Protein AF-A0AAD7SYL3-F1 (afdb_monomer)

Mean predicted aligned error: 19.29 Å

Secondary structure (DSSP, 8-state):
---TT-PPP--EE-S-EE--TT----EE---EE--S-----GGGS--HHHHHTSTTTGGGTTTSPPPPSS-------TT-HHHH--SEEE--STTS-EEEEETTEEEEES-S-TT-----SS-----------PPPPP----------------------HHHHHHHHHHTTS----S-----HHHHHHHHHHHHH-EE-TTSPEE-----BTBS------HHHHHHHHHHHHHHHHH-HHHHHHHHHHHHT--

Organism: NCBI:txid143900

Solvent-accessible surface area (backbone atoms only — not comparable to full-atom values): 16929 Å² total; per-residue (Å²): 139,83,65,100,78,73,83,74,88,59,53,83,44,74,82,50,68,48,58,12,91,95,37,88,55,74,44,80,46,59,81,41,72,50,67,98,72,66,96,73,69,72,89,74,56,66,32,32,66,61,26,55,73,33,85,86,36,36,89,45,21,87,63,30,59,72,84,68,98,68,78,79,86,78,85,87,56,82,86,41,52,76,60,65,43,75,76,46,73,49,75,50,63,93,96,48,46,30,38,39,27,30,63,49,43,55,45,69,51,67,81,78,62,100,83,61,88,67,78,48,95,84,48,88,70,85,68,80,81,80,77,84,81,75,77,89,75,80,92,81,81,82,87,73,93,73,83,84,84,83,81,84,87,73,87,78,89,72,89,45,72,69,56,53,47,52,54,61,47,54,78,69,53,82,66,80,71,83,71,82,76,72,49,74,67,50,53,53,45,51,56,49,43,72,75,39,56,40,76,42,98,87,75,47,78,44,66,62,83,85,54,92,89,52,87,74,92,73,78,88,54,62,68,61,52,52,51,51,49,55,52,49,52,52,50,35,73,73,32,65,65,62,35,52,54,53,49,52,59,64,69,70,59,131

Nearest PDB structures (foldseek):
  8yt8-assembly1_B  TM=9.498E-02  e=7.864E+00  Mus musculus

Radius of gyration: 26.32 Å; Cα contacts (8 Å, |Δi|>4): 197; chains: 1; bounding box: 61×58×63 Å

Foldseek 3Di:
DDDPDDDADKDWDAFDWDAAPPAPDIAGAHTDIFDPDDDDDLVQFDALVLQCVDPQRNVCSVQRDHRDPDDDGDDDDPSRVQQVDFPDKRDDPPQDWIWTQHRRTIDIDHDGDPPDPPQPPVGPDPDPPDDDDDDDDDDDDDDDPDDDDDDPPDDDPPPDVVVVVVVVVVVVPPPPDPDPDQDPLRVLQVVQFVVAFDQDPVRDTDGDDSDDPDDDDDDDCPVVVVVVVVVVVVVCVVDVVVVVVVVVVVVPDD

Structure (mmCIF, N/CA/C/O backbone):
data_AF-A0AAD7SYL3-F1
#
_entry.id   AF-A0AAD7SYL3-F1
#
loop_
_atom_site.group_PDB
_atom_site.id
_atom_site.type_symbol
_atom_site.label_atom_id
_atom_site.label_alt_id
_atom_site.label_comp_id
_atom_site.label_asym_id
_atom_site.label_entity_id
_atom_site.label_seq_id
_atom_site.pdbx_PDB_ins_code
_atom_site.Cartn_x
_atom_site.Cartn_y
_atom_site.Cartn_z
_atom_site.occupancy
_atom_site.B_iso_or_equiv
_atom_site.auth_seq_id
_atom_site.auth_comp_id
_atom_site.auth_asym_id
_atom_site.auth_atom_id
_atom_site.pdbx_PDB_model_num
ATOM 1 N N . MET A 1 1 ? 7.862 -10.663 -11.743 1.00 37.34 1 MET A N 1
ATOM 2 C CA . MET A 1 1 ? 8.132 -10.312 -13.154 1.00 37.34 1 MET A CA 1
ATOM 3 C C . MET A 1 1 ? 7.242 -11.179 -14.030 1.00 37.34 1 MET A C 1
ATOM 5 O O . MET A 1 1 ? 7.410 -12.387 -14.001 1.00 37.34 1 MET A O 1
ATOM 9 N N . ALA A 1 2 ? 6.257 -10.611 -14.727 1.00 37.41 2 ALA A N 1
ATOM 10 C CA . ALA A 1 2 ? 5.438 -11.365 -15.677 1.00 37.41 2 ALA A CA 1
ATOM 11 C C . ALA A 1 2 ? 5.910 -11.038 -17.100 1.00 37.41 2 ALA A C 1
ATOM 13 O O . ALA A 1 2 ? 5.968 -9.871 -17.487 1.00 37.41 2 ALA A O 1
ATOM 14 N N . SER A 1 3 ? 6.313 -12.075 -17.835 1.00 43.22 3 SER A N 1
ATOM 15 C CA . SER A 1 3 ? 6.679 -12.016 -19.251 1.00 43.22 3 SER A CA 1
ATOM 16 C C . SER A 1 3 ? 5.460 -11.662 -20.117 1.00 43.22 3 SER A C 1
ATOM 18 O O . SER A 1 3 ? 4.319 -11.914 -19.733 1.00 43.22 3 SER A O 1
ATOM 20 N N . ARG A 1 4 ? 5.724 -11.090 -21.296 1.00 48.22 4 ARG A N 1
ATOM 21 C CA . ARG A 1 4 ? 4.802 -10.410 -22.228 1.00 48.22 4 ARG A CA 1
ATOM 22 C C . ARG A 1 4 ? 3.574 -11.232 -22.681 1.00 48.22 4 ARG A C 1
ATOM 24 O O . ARG A 1 4 ? 2.670 -10.629 -23.235 1.00 48.22 4 ARG A O 1
ATOM 31 N N . ASN A 1 5 ? 3.523 -12.546 -22.423 1.00 53.53 5 ASN A N 1
ATOM 32 C CA . ASN A 1 5 ? 2.507 -13.477 -22.947 1.00 53.53 5 ASN A CA 1
ATOM 33 C C . ASN A 1 5 ? 1.900 -14.442 -21.903 1.00 53.53 5 ASN A C 1
ATOM 35 O O . ASN A 1 5 ? 1.335 -15.469 -22.277 1.00 53.53 5 ASN A O 1
ATOM 39 N N . ILE A 1 6 ? 2.019 -14.177 -20.597 1.00 63.50 6 ILE A N 1
ATOM 40 C CA . ILE A 1 6 ? 1.418 -15.078 -19.596 1.00 63.50 6 ILE A CA 1
ATOM 41 C C . ILE A 1 6 ? -0.078 -14.767 -19.480 1.00 63.50 6 ILE A C 1
ATOM 43 O O . ILE A 1 6 ? -0.474 -13.820 -18.799 1.00 63.50 6 ILE A O 1
ATOM 47 N N . VAL A 1 7 ? -0.907 -15.579 -20.138 1.00 70.69 7 VAL A N 1
ATOM 48 C CA . VAL A 1 7 ? -2.353 -15.607 -19.895 1.00 70.69 7 VAL A CA 1
ATOM 49 C C . VAL A 1 7 ? -2.570 -16.188 -18.506 1.00 70.69 7 VAL A C 1
ATOM 51 O O . VAL A 1 7 ? -2.218 -17.334 -18.234 1.00 70.69 7 VAL A O 1
ATOM 54 N N . VAL A 1 8 ? -3.128 -15.382 -17.610 1.00 70.44 8 VAL A N 1
ATOM 55 C CA . VAL A 1 8 ? -3.449 -15.825 -16.256 1.00 70.44 8 VAL A CA 1
ATOM 56 C C . VAL A 1 8 ? -4.924 -16.166 -16.221 1.00 70.44 8 VAL A C 1
ATOM 58 O O . VAL A 1 8 ? -5.770 -15.308 -16.464 1.00 70.44 8 VAL A O 1
ATOM 61 N N . SER A 1 9 ? -5.220 -17.426 -15.915 1.00 78.69 9 SER A N 1
ATOM 62 C CA . SER A 1 9 ? -6.583 -17.864 -15.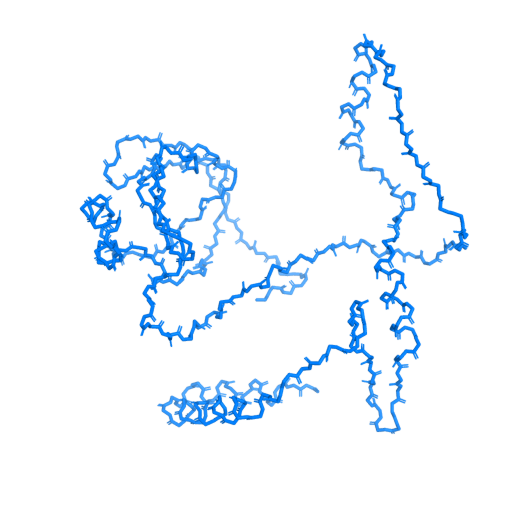643 1.00 78.69 9 SER A CA 1
ATOM 63 C C . SER A 1 9 ? -7.100 -17.145 -14.395 1.00 78.69 9 SER A C 1
ATOM 65 O O . SER A 1 9 ? -6.556 -17.306 -13.302 1.00 78.69 9 SER A O 1
ATOM 67 N N . CYS A 1 10 ? -8.136 -16.327 -14.567 1.00 82.75 10 CYS A N 1
ATOM 68 C CA . CYS A 1 10 ? -8.780 -15.577 -13.495 1.00 82.75 10 CYS A CA 1
ATOM 69 C C . CYS A 1 10 ? -10.276 -15.895 -13.498 1.00 82.75 10 CYS A C 1
ATOM 71 O O . CYS A 1 10 ? -10.904 -15.970 -14.556 1.00 82.75 10 CYS A O 1
ATOM 73 N N . ARG A 1 11 ? -10.877 -16.029 -12.316 1.00 87.94 11 ARG A N 1
ATOM 74 C CA . ARG A 1 11 ? -12.332 -16.112 -12.169 1.00 87.94 11 ARG A CA 1
ATOM 75 C C . ARG A 1 11 ? -12.883 -14.715 -11.940 1.00 87.94 11 ARG A C 1
ATOM 77 O O . ARG A 1 11 ? -12.347 -13.960 -11.129 1.00 87.94 11 ARG A O 1
ATOM 84 N N . LYS A 1 12 ? -13.960 -14.390 -12.649 1.00 91.25 12 LYS A N 1
ATOM 85 C CA . LYS A 1 12 ? -14.749 -13.181 -12.421 1.00 91.25 12 LYS A CA 1
ATOM 86 C C . LYS A 1 12 ? -15.727 -13.450 -11.279 1.00 91.25 12 LYS A C 1
ATOM 88 O O . LYS A 1 12 ? -16.503 -14.399 -11.352 1.00 91.25 12 LYS A O 1
ATOM 93 N N . LEU A 1 13 ? -15.688 -12.617 -10.249 1.00 90.69 13 LEU A N 1
ATOM 94 C CA . LEU A 1 13 ? -16.558 -12.694 -9.082 1.00 90.69 13 LEU A CA 1
ATOM 95 C C . LEU A 1 13 ? -17.424 -11.432 -9.005 1.00 90.69 13 LEU A C 1
ATOM 97 O O . LEU A 1 13 ? -16.973 -10.320 -9.297 1.00 90.69 13 LEU A O 1
ATOM 101 N N . THR A 1 14 ? -18.684 -11.609 -8.619 1.00 93.38 14 THR A N 1
ATOM 102 C CA . THR A 1 14 ? -19.690 -10.543 -8.517 1.00 93.38 14 THR A CA 1
ATOM 103 C C . THR A 1 14 ? -20.436 -10.646 -7.197 1.00 93.38 14 THR A C 1
ATOM 105 O O . THR A 1 14 ? -20.612 -11.746 -6.682 1.00 93.38 14 THR A O 1
ATOM 108 N N . GLY A 1 15 ? -20.906 -9.513 -6.671 1.00 93.06 15 GLY A N 1
ATOM 109 C CA . GLY A 1 15 ? -21.711 -9.482 -5.445 1.00 93.06 15 GLY A CA 1
ATOM 110 C C . GLY A 1 15 ? -20.906 -9.617 -4.152 1.00 93.06 15 GLY A C 1
ATOM 111 O O . GLY A 1 15 ? -21.492 -9.853 -3.102 1.00 93.06 15 GLY A O 1
ATOM 112 N N . LEU A 1 16 ? -19.577 -9.464 -4.207 1.00 95.12 16 LEU A N 1
ATOM 113 C CA . LEU A 1 16 ? -18.770 -9.391 -2.992 1.00 95.12 16 LEU A CA 1
ATOM 114 C C . LEU A 1 16 ? -19.081 -8.112 -2.215 1.00 95.12 16 LEU A C 1
ATOM 116 O O . LEU A 1 16 ? -19.349 -7.053 -2.784 1.00 95.12 16 LEU A O 1
ATOM 120 N N . GLN A 1 17 ? -18.997 -8.224 -0.898 1.00 96.25 17 GLN A N 1
ATOM 121 C CA . GLN A 1 17 ? -19.204 -7.134 0.038 1.00 96.25 17 GLN A CA 1
ATOM 122 C C . GLN A 1 17 ? -18.126 -7.198 1.116 1.00 96.25 17 GLN A C 1
ATOM 124 O O . GLN A 1 17 ? -17.671 -8.282 1.483 1.00 96.25 17 GLN A O 1
ATOM 129 N N . VAL A 1 18 ? -17.714 -6.037 1.616 1.00 96.38 18 VAL A N 1
ATOM 130 C CA . VAL A 1 18 ? -16.704 -5.916 2.674 1.00 96.38 18 VAL A CA 1
ATOM 131 C C . VAL A 1 18 ? -17.179 -4.969 3.761 1.00 96.38 18 VAL A C 1
ATOM 133 O O . VAL A 1 18 ? -17.998 -4.086 3.516 1.00 96.38 18 VAL A O 1
ATOM 136 N N . ARG A 1 19 ? -16.645 -5.139 4.966 1.00 96.44 19 ARG A N 1
ATOM 137 C CA . ARG A 1 19 ? -16.848 -4.229 6.095 1.00 96.44 19 ARG A CA 1
ATOM 138 C C . ARG A 1 19 ? -15.567 -4.131 6.910 1.00 96.44 19 ARG A C 1
ATOM 140 O O . ARG A 1 19 ? -14.734 -5.037 6.861 1.00 96.44 19 ARG A O 1
ATOM 147 N N . GLY A 1 20 ? -15.421 -3.039 7.653 1.00 94.38 20 GLY A N 1
ATOM 148 C CA . GLY A 1 20 ? -14.331 -2.901 8.614 1.00 94.38 20 GLY A CA 1
ATOM 149 C C . GLY A 1 20 ? -14.469 -3.881 9.777 1.00 94.38 20 GLY A C 1
ATOM 150 O O . GLY A 1 20 ? -15.569 -4.336 10.087 1.00 94.38 20 GLY A O 1
ATOM 151 N N . PHE A 1 21 ? -13.358 -4.185 10.448 1.00 92.94 21 PHE A N 1
ATOM 152 C CA . PHE A 1 21 ? -13.336 -5.149 11.555 1.00 92.94 21 PHE A CA 1
ATOM 153 C C . PHE A 1 21 ? -14.304 -4.749 12.687 1.00 92.94 21 PHE A C 1
ATOM 155 O O . PHE A 1 21 ? -15.136 -5.555 13.101 1.00 92.94 21 PHE A O 1
ATOM 162 N N . TYR A 1 22 ? -14.266 -3.472 13.084 1.00 94.00 22 TYR A N 1
ATOM 163 C CA . TYR A 1 22 ? -15.142 -2.859 14.095 1.00 94.00 22 TYR A CA 1
ATOM 164 C C . TYR A 1 22 ? -16.345 -2.101 13.503 1.00 94.00 22 TYR A C 1
ATOM 166 O O . TYR A 1 22 ? -16.973 -1.304 14.191 1.00 94.00 22 TYR A O 1
ATOM 174 N N . SER A 1 23 ? -16.635 -2.279 12.211 1.00 93.44 23 SER A N 1
ATOM 175 C CA . SER A 1 23 ? -17.667 -1.519 11.500 1.00 93.44 23 SER A CA 1
ATOM 176 C C . SER A 1 23 ? -18.768 -2.443 10.994 1.00 93.44 23 SER A C 1
ATOM 178 O O . SER A 1 23 ? -18.491 -3.485 10.392 1.00 93.44 23 SER A O 1
ATOM 180 N N . ASP A 1 24 ? -20.015 -2.014 11.174 1.00 94.88 24 ASP A N 1
ATOM 181 C CA . ASP A 1 24 ? -21.202 -2.667 10.607 1.00 94.88 24 ASP A CA 1
ATOM 182 C C . ASP A 1 24 ? -21.528 -2.158 9.198 1.00 94.88 24 ASP A C 1
ATOM 184 O O . ASP A 1 24 ? -22.418 -2.673 8.519 1.00 94.88 24 ASP A O 1
ATOM 188 N N . LYS A 1 25 ? -20.807 -1.135 8.725 1.00 95.50 25 LYS A N 1
ATOM 189 C CA . LYS A 1 25 ? -21.036 -0.559 7.404 1.00 95.50 25 LYS A CA 1
ATOM 190 C C . LYS A 1 25 ? -20.551 -1.519 6.322 1.00 95.50 25 LYS A C 1
ATOM 192 O O . LYS A 1 25 ? -19.352 -1.745 6.165 1.00 95.50 25 LYS A O 1
ATOM 197 N N . ILE A 1 26 ? -21.499 -2.028 5.542 1.00 97.50 26 ILE A N 1
ATOM 198 C CA . ILE A 1 26 ? -21.234 -2.905 4.403 1.00 97.50 26 ILE A CA 1
ATOM 199 C C . ILE A 1 26 ? -20.995 -2.060 3.150 1.00 97.50 26 ILE A C 1
ATOM 201 O O . ILE A 1 26 ? -21.794 -1.189 2.799 1.00 97.50 26 ILE A O 1
ATOM 205 N N . ILE A 1 27 ? -19.891 -2.334 2.462 1.00 97.44 27 ILE A N 1
ATOM 206 C CA . ILE A 1 27 ? -19.505 -1.705 1.203 1.00 97.44 27 ILE A CA 1
ATOM 207 C C . ILE A 1 27 ? -19.583 -2.767 0.101 1.00 97.44 27 ILE A C 1
ATOM 209 O O . ILE A 1 27 ? -18.852 -3.762 0.167 1.00 97.44 27 ILE A O 1
ATOM 213 N N . PRO A 1 28 ? -20.453 -2.595 -0.909 1.00 96.19 28 PRO A N 1
ATOM 214 C CA . PRO A 1 28 ? -20.469 -3.477 -2.063 1.00 96.19 28 PRO A CA 1
ATOM 215 C C . PRO A 1 28 ? -19.220 -3.248 -2.910 1.00 96.19 28 PRO A C 1
ATOM 217 O O . PRO A 1 28 ? -18.820 -2.110 -3.160 1.00 96.19 28 PRO A O 1
ATOM 220 N N . LEU A 1 29 ? -18.612 -4.336 -3.369 1.00 94.69 29 LEU A N 1
ATOM 221 C CA . LEU A 1 29 ? -17.473 -4.273 -4.269 1.00 94.69 29 LEU A CA 1
ATOM 222 C C . LEU A 1 29 ? -17.930 -4.363 -5.729 1.00 94.69 29 LEU A C 1
ATOM 224 O O . LEU A 1 29 ? -18.879 -5.092 -6.039 1.00 94.69 29 LEU A O 1
ATOM 228 N N . PRO A 1 30 ? -17.234 -3.672 -6.650 1.00 92.25 30 PRO A N 1
ATOM 229 C CA . PRO A 1 30 ? -17.404 -3.902 -8.079 1.00 92.25 30 PRO A CA 1
ATOM 230 C C . PRO A 1 30 ? -16.983 -5.333 -8.452 1.00 92.25 30 PRO A C 1
ATOM 232 O O . PRO A 1 30 ? -16.541 -6.122 -7.616 1.00 92.25 30 PRO A O 1
ATOM 235 N N . VAL A 1 31 ? -17.084 -5.673 -9.738 1.00 91.62 31 VAL A N 1
ATOM 236 C CA . VAL A 1 31 ? -16.543 -6.932 -10.269 1.00 91.62 31 VAL A CA 1
ATOM 237 C C . VAL A 1 31 ? -15.094 -7.118 -9.806 1.00 91.62 31 VAL A C 1
ATOM 239 O O . VAL A 1 31 ? -14.247 -6.250 -10.025 1.00 91.62 31 VAL A O 1
ATOM 242 N N . THR A 1 32 ? -14.815 -8.267 -9.197 1.00 90.62 32 THR A N 1
ATOM 243 C CA . THR A 1 32 ? -13.481 -8.643 -8.716 1.00 90.62 32 THR A CA 1
ATOM 244 C C . THR A 1 32 ? -12.942 -9.820 -9.519 1.00 90.62 32 THR A C 1
ATOM 246 O O . THR A 1 32 ? -13.698 -10.602 -10.100 1.00 90.62 32 THR A O 1
ATOM 249 N N . TYR A 1 33 ? -11.618 -9.937 -9.576 1.00 88.88 33 TYR A N 1
ATOM 250 C CA . TYR A 1 33 ? -10.932 -10.992 -10.314 1.00 88.88 33 TYR A CA 1
ATOM 251 C C . TYR A 1 33 ? -10.030 -11.777 -9.369 1.00 88.88 33 TYR A C 1
ATOM 253 O O . TYR A 1 33 ? -9.290 -11.186 -8.584 1.00 88.88 33 TYR A O 1
ATOM 261 N N . SER A 1 34 ? -10.091 -13.105 -9.445 1.00 87.19 34 SER A N 1
ATOM 262 C CA . SER A 1 34 ? -9.278 -13.973 -8.594 1.00 87.19 34 SER A CA 1
ATOM 263 C C . SER A 1 34 ? -7.846 -14.114 -9.111 1.00 87.19 34 SER A C 1
ATOM 265 O O . SER A 1 34 ? -7.609 -14.181 -10.317 1.00 87.19 34 SER A O 1
ATOM 267 N N . ARG A 1 35 ? -6.907 -14.285 -8.183 1.00 84.06 35 ARG A N 1
ATOM 268 C CA . ARG A 1 35 ? -5.521 -14.711 -8.413 1.00 84.06 35 ARG A CA 1
ATOM 269 C C . ARG A 1 35 ? -5.202 -15.831 -7.427 1.00 84.06 35 ARG A C 1
ATOM 271 O O . ARG A 1 35 ? -5.715 -15.809 -6.316 1.00 84.06 35 ARG A O 1
ATOM 278 N N . GLU A 1 36 ? -4.348 -16.775 -7.816 1.00 81.75 36 GLU A N 1
ATOM 279 C CA . GLU A 1 36 ? -3.893 -17.843 -6.906 1.00 81.75 36 GLU A CA 1
ATOM 280 C C . GLU A 1 36 ? -3.032 -17.307 -5.758 1.00 81.75 36 GLU A C 1
ATOM 282 O O . GLU A 1 36 ? -3.007 -17.882 -4.678 1.00 81.75 36 GLU A O 1
ATOM 287 N N . PHE A 1 37 ? -2.334 -16.194 -5.991 1.00 81.06 37 PHE A N 1
ATOM 288 C CA . PHE A 1 37 ? -1.420 -15.604 -5.029 1.00 81.06 37 PHE A CA 1
ATOM 289 C C . PHE A 1 37 ? -1.464 -14.077 -5.087 1.00 81.06 37 PHE A C 1
ATOM 291 O O . PHE A 1 37 ? -1.445 -13.484 -6.172 1.00 81.06 37 PHE A O 1
ATOM 298 N N . ILE A 1 38 ? -1.477 -13.455 -3.907 1.00 83.50 38 ILE A N 1
ATOM 299 C CA . ILE A 1 38 ? -1.363 -12.011 -3.718 1.00 83.50 38 ILE A CA 1
ATOM 300 C C . ILE A 1 38 ? -0.062 -11.751 -2.946 1.00 83.50 38 ILE A C 1
ATOM 302 O O . ILE A 1 38 ? 0.043 -12.162 -1.790 1.00 83.50 38 ILE A O 1
ATOM 306 N N . PRO A 1 39 ? 0.939 -11.085 -3.552 1.00 78.38 39 PRO A N 1
ATOM 307 C CA . PRO A 1 39 ? 2.160 -10.733 -2.842 1.00 78.38 39 PRO A CA 1
ATOM 308 C C . PRO A 1 39 ? 1.851 -9.654 -1.802 1.00 78.38 39 PRO A C 1
ATOM 310 O O . PRO A 1 39 ? 1.568 -8.511 -2.155 1.00 78.38 39 PRO A O 1
ATOM 313 N N . ALA A 1 40 ? 1.922 -10.014 -0.525 1.00 79.12 40 ALA A N 1
ATOM 314 C CA . ALA A 1 40 ? 1.791 -9.082 0.585 1.00 79.12 40 ALA A CA 1
ATOM 315 C C . ALA A 1 40 ? 2.791 -9.445 1.686 1.00 79.12 40 ALA A C 1
ATOM 317 O O . ALA A 1 40 ? 2.883 -10.606 2.087 1.00 79.12 40 ALA A O 1
ATOM 318 N N . ASN A 1 41 ? 3.539 -8.454 2.173 1.00 80.44 41 ASN A N 1
ATOM 319 C CA . ASN A 1 41 ? 4.363 -8.623 3.362 1.00 80.44 41 ASN A CA 1
ATOM 320 C C . ASN A 1 41 ? 3.502 -8.362 4.606 1.00 80.44 41 ASN A C 1
ATOM 322 O O . ASN A 1 41 ? 2.946 -7.275 4.758 1.00 80.44 41 ASN A O 1
ATOM 326 N N . ARG A 1 42 ? 3.392 -9.359 5.489 1.00 82.31 42 ARG A N 1
ATOM 327 C CA . ARG A 1 42 ? 2.602 -9.251 6.724 1.00 82.31 42 ARG A CA 1
ATOM 328 C C . ARG A 1 42 ? 3.229 -8.296 7.734 1.00 82.31 42 ARG A C 1
ATOM 330 O O . ARG A 1 42 ? 2.490 -7.692 8.500 1.00 82.31 42 ARG A O 1
ATOM 337 N N . ASP A 1 43 ? 4.543 -8.096 7.666 1.00 80.38 43 ASP A N 1
ATOM 338 C CA . ASP A 1 43 ? 5.269 -7.172 8.543 1.00 80.38 43 ASP A CA 1
ATOM 339 C C . ASP A 1 43 ? 4.908 -5.702 8.266 1.00 80.38 43 ASP A C 1
ATOM 341 O O . ASP A 1 43 ? 5.182 -4.828 9.080 1.00 80.38 43 ASP A O 1
ATOM 345 N N . HIS A 1 44 ? 4.279 -5.414 7.118 1.00 80.44 44 HIS A N 1
ATOM 346 C CA . HIS A 1 44 ? 3.822 -4.068 6.759 1.00 80.44 44 HIS A CA 1
ATOM 347 C C . HIS A 1 44 ? 2.381 -3.784 7.215 1.00 80.44 44 HIS A C 1
ATOM 349 O O . HIS A 1 44 ? 1.883 -2.683 6.987 1.00 80.44 44 HIS A O 1
ATOM 355 N N . ILE A 1 45 ? 1.684 -4.758 7.814 1.00 88.62 45 ILE A N 1
ATOM 356 C CA . ILE A 1 45 ? 0.315 -4.571 8.304 1.00 88.62 45 ILE A CA 1
ATOM 357 C C . ILE A 1 45 ? 0.386 -3.827 9.646 1.00 88.62 45 ILE A C 1
ATOM 359 O O . ILE A 1 45 ? 0.968 -4.362 10.590 1.00 88.62 45 ILE A O 1
ATOM 363 N N . PRO A 1 46 ? -0.207 -2.625 9.773 1.00 89.50 46 PRO A N 1
ATOM 364 C CA . PRO A 1 46 ? -0.195 -1.893 11.033 1.00 89.50 46 PRO A CA 1
ATOM 365 C C . PRO A 1 46 ? -0.881 -2.681 12.150 1.00 89.50 46 PRO A C 1
ATOM 367 O O . PRO A 1 46 ? -1.995 -3.176 11.977 1.00 89.50 46 PRO A O 1
ATOM 370 N N . THR A 1 47 ? -0.232 -2.746 13.309 1.00 91.38 47 THR A N 1
ATOM 371 C CA . THR A 1 47 ? -0.774 -3.357 14.532 1.00 91.38 47 THR A CA 1
ATOM 372 C C . THR A 1 47 ? -1.001 -2.305 15.627 1.00 91.38 47 THR A C 1
ATOM 374 O O . THR A 1 47 ? -0.475 -1.190 15.526 1.00 91.38 47 THR A O 1
ATOM 377 N N . PRO A 1 48 ? -1.730 -2.626 16.713 1.00 93.88 48 PRO A N 1
ATOM 378 C CA . PRO A 1 48 ? -1.805 -1.762 17.894 1.00 93.88 48 PRO A CA 1
ATOM 379 C C . PRO A 1 48 ? -0.433 -1.316 18.423 1.00 93.88 48 PRO A C 1
ATOM 381 O O . PRO A 1 48 ? -0.261 -0.165 18.821 1.00 93.88 48 PRO A O 1
ATOM 384 N N . GLU A 1 49 ? 0.572 -2.193 18.383 1.00 91.19 49 GLU A N 1
ATOM 385 C CA . GLU A 1 49 ? 1.954 -1.886 18.775 1.00 91.19 49 GLU A CA 1
ATOM 386 C C . GLU A 1 49 ? 2.599 -0.872 17.825 1.00 91.19 49 GLU A C 1
ATOM 388 O O . GLU A 1 49 ? 3.349 -0.004 18.270 1.00 91.19 49 GLU A O 1
ATOM 393 N N . THR A 1 50 ? 2.262 -0.937 16.532 1.00 89.56 50 THR A N 1
ATOM 394 C CA . THR A 1 50 ? 2.720 0.037 15.531 1.00 89.56 50 THR A CA 1
ATOM 395 C C . THR A 1 50 ? 2.219 1.440 15.870 1.00 89.56 50 THR A C 1
ATOM 397 O O . THR A 1 50 ? 2.987 2.390 15.771 1.00 89.56 50 THR A O 1
ATOM 400 N N . ALA A 1 51 ? 0.964 1.583 16.312 1.00 92.31 51 ALA A N 1
ATOM 401 C CA . ALA A 1 51 ? 0.434 2.871 16.768 1.00 92.31 51 ALA A CA 1
ATOM 402 C C . ALA A 1 51 ? 1.066 3.339 18.085 1.00 92.31 51 ALA A C 1
ATOM 404 O O . ALA A 1 51 ? 1.446 4.501 18.189 1.00 92.31 51 ALA A O 1
ATOM 405 N N . LYS A 1 52 ? 1.246 2.442 19.066 1.00 92.62 52 LYS A N 1
ATOM 406 C CA . LYS A 1 52 ? 1.893 2.772 20.354 1.00 92.62 52 LYS A CA 1
ATOM 407 C C . LYS A 1 52 ? 3.339 3.244 20.210 1.00 92.62 52 LYS A C 1
ATOM 409 O O . LYS A 1 52 ? 3.830 3.958 21.074 1.00 92.62 52 LYS A O 1
ATOM 414 N N . ALA A 1 53 ? 4.023 2.856 19.134 1.00 91.25 53 ALA A N 1
ATOM 415 C CA . ALA A 1 53 ? 5.385 3.305 18.860 1.00 91.25 53 ALA A CA 1
ATOM 416 C C . ALA A 1 53 ? 5.488 4.815 18.568 1.00 91.25 53 ALA A C 1
ATOM 418 O O . ALA A 1 53 ? 6.592 5.358 18.594 1.00 91.25 53 ALA A O 1
ATOM 419 N N . TRP A 1 54 ? 4.367 5.489 18.293 1.00 90.94 54 TRP A N 1
ATOM 420 C CA . TRP A 1 54 ? 4.327 6.903 17.934 1.00 90.94 54 TRP A CA 1
ATOM 421 C C . TRP A 1 54 ? 3.430 7.689 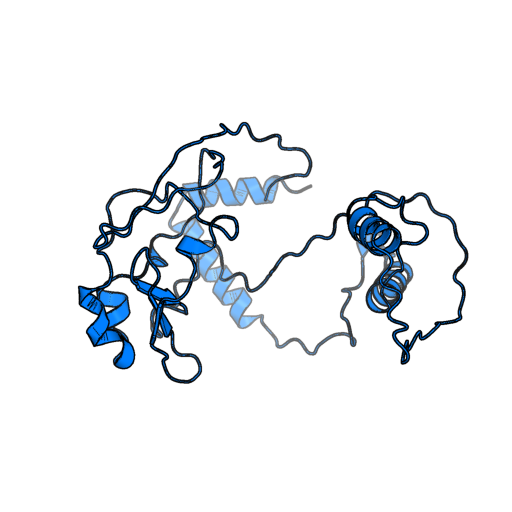18.900 1.00 90.94 54 TRP A C 1
ATOM 423 O O . TRP A 1 54 ? 2.231 7.412 18.959 1.00 90.94 54 TRP A O 1
ATOM 433 N N . PRO A 1 55 ? 3.954 8.707 19.611 1.00 93.25 55 PRO A N 1
ATOM 434 C CA . PRO A 1 55 ? 3.181 9.455 20.608 1.00 93.25 55 PRO A CA 1
ATOM 435 C C . PRO A 1 55 ? 1.878 10.059 20.065 1.00 93.25 55 PRO A C 1
ATOM 437 O O . PRO A 1 55 ? 0.842 10.026 20.726 1.00 93.25 55 PRO A O 1
ATOM 440 N N . HIS A 1 56 ? 1.892 10.569 18.830 1.00 95.00 56 HIS A N 1
ATOM 441 C CA . HIS A 1 56 ? 0.711 11.157 18.190 1.00 95.00 56 HIS A CA 1
ATOM 442 C C . HIS A 1 56 ? -0.325 10.123 17.734 1.00 95.00 56 HIS A C 1
ATOM 444 O O . HIS A 1 56 ? -1.467 10.500 17.480 1.00 95.00 56 HIS A O 1
ATOM 450 N N . LEU A 1 57 ? 0.031 8.837 17.644 1.00 95.12 57 LEU A N 1
ATOM 451 C CA . LEU A 1 57 ? -0.869 7.751 17.232 1.00 95.12 57 LEU A CA 1
ATOM 452 C C . LEU A 1 57 ? -1.269 6.826 18.386 1.00 95.12 57 LEU A C 1
ATOM 454 O O . LEU A 1 57 ? -2.144 5.984 18.200 1.00 95.12 57 LEU A O 1
ATOM 458 N N . GLU A 1 58 ? -0.681 6.977 19.575 1.00 95.06 58 GLU A N 1
ATOM 459 C CA . GLU A 1 58 ? -0.892 6.077 20.715 1.00 95.06 58 GLU A CA 1
ATOM 460 C C . GLU A 1 58 ? -2.379 5.913 21.073 1.00 95.06 58 GLU A C 1
ATOM 462 O O . GLU A 1 58 ? -2.856 4.801 21.307 1.00 95.06 58 GLU A O 1
ATOM 467 N N . HIS A 1 59 ? -3.142 7.008 21.015 1.00 96.44 59 HIS A N 1
ATOM 468 C CA . HIS A 1 59 ? -4.583 7.015 21.281 1.00 96.44 59 HIS A CA 1
ATOM 469 C C . HIS A 1 59 ? -5.408 6.168 20.292 1.00 96.44 59 HIS A C 1
ATOM 471 O O . HIS A 1 59 ? -6.541 5.805 20.601 1.00 96.44 59 HIS A O 1
ATOM 477 N N . LEU A 1 60 ? -4.853 5.823 19.125 1.00 95.81 60 LEU A N 1
ATOM 478 C CA . LEU A 1 60 ? -5.493 4.980 18.111 1.00 95.81 60 LEU A CA 1
ATOM 479 C C . LEU A 1 60 ? -5.191 3.488 18.289 1.00 95.81 60 LEU A C 1
ATOM 481 O O . LEU A 1 60 ? -5.745 2.669 17.559 1.00 95.81 60 LEU A O 1
ATOM 485 N N . ALA A 1 61 ? -4.335 3.098 19.237 1.00 94.62 61 ALA A N 1
ATOM 486 C CA . ALA A 1 61 ? -3.884 1.712 19.360 1.00 94.62 61 ALA A CA 1
ATOM 487 C C . ALA A 1 61 ? -5.034 0.704 19.535 1.00 94.62 61 ALA A C 1
ATOM 489 O O . ALA A 1 61 ? -4.972 -0.391 18.984 1.00 94.62 61 ALA A O 1
ATOM 490 N N . ASN A 1 62 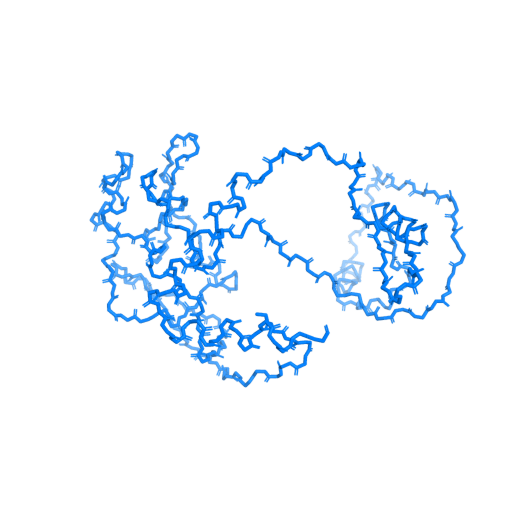? -6.097 1.082 20.249 1.00 94.38 62 ASN A N 1
ATOM 491 C CA . ASN A 1 62 ? -7.270 0.223 20.463 1.00 94.38 62 ASN A CA 1
ATOM 492 C C . ASN A 1 62 ? -8.250 0.224 19.276 1.00 94.38 62 ASN A C 1
ATOM 494 O O . ASN A 1 62 ? -9.115 -0.642 19.190 1.00 94.38 62 ASN A O 1
ATOM 498 N N . GLU A 1 63 ? -8.114 1.186 18.364 1.00 94.81 63 GLU A N 1
ATOM 499 C CA . GLU A 1 63 ? -8.953 1.343 17.173 1.00 94.81 63 GLU A CA 1
ATOM 500 C C . GLU A 1 63 ? -8.368 0.610 15.949 1.00 94.81 63 GLU A C 1
ATOM 502 O O . GLU A 1 63 ? -9.064 0.372 14.957 1.00 94.81 63 GLU A O 1
ATOM 507 N N . ILE A 1 64 ? -7.084 0.234 16.007 1.00 94.00 64 ILE A N 1
ATOM 508 C CA . ILE A 1 64 ? -6.431 -0.605 15.000 1.00 94.00 64 ILE A CA 1
ATOM 509 C C . ILE A 1 64 ? -6.808 -2.070 15.236 1.00 94.00 64 ILE A C 1
ATOM 511 O O . ILE A 1 64 ? -6.770 -2.582 16.355 1.00 94.00 64 ILE A O 1
ATOM 515 N N . ALA A 1 65 ? -7.188 -2.764 14.163 1.00 92.69 65 ALA A N 1
ATOM 516 C CA . ALA A 1 65 ? -7.531 -4.178 14.238 1.00 92.69 65 ALA A CA 1
ATOM 517 C C . ALA A 1 65 ? -6.286 -5.024 14.580 1.00 92.69 65 ALA A C 1
ATOM 519 O O . ALA A 1 65 ? -5.219 -4.800 14.002 1.00 92.69 65 ALA A O 1
ATOM 520 N N . PRO A 1 66 ? -6.396 -6.023 15.475 1.00 91.56 66 PRO A N 1
ATOM 521 C CA . PRO A 1 66 ? -5.294 -6.936 15.740 1.00 91.56 66 PRO A CA 1
ATOM 522 C C . PRO A 1 66 ? -4.977 -7.768 14.495 1.00 91.56 66 PRO A C 1
ATOM 524 O O . PRO A 1 66 ? -5.860 -8.077 13.686 1.00 91.56 66 PRO A O 1
ATOM 527 N N . GLN A 1 67 ? -3.716 -8.175 14.358 1.00 89.56 67 GLN A N 1
ATOM 528 C CA . GLN A 1 67 ? -3.282 -9.003 13.240 1.00 89.56 67 GLN A CA 1
ATOM 529 C C . GLN A 1 67 ? -4.033 -10.342 13.234 1.00 89.56 67 GLN A C 1
ATOM 531 O O . GLN A 1 67 ? -4.007 -11.099 14.203 1.00 89.56 67 GLN A O 1
ATOM 536 N N . GLN A 1 68 ? -4.701 -10.639 12.121 1.00 89.44 68 GLN A N 1
ATOM 537 C CA . GLN A 1 68 ? -5.461 -11.876 11.945 1.00 89.44 68 GLN A CA 1
ATOM 538 C C . GLN A 1 68 ? -4.552 -13.022 11.484 1.00 89.44 68 GLN A C 1
ATOM 540 O O . GLN A 1 68 ? -3.513 -12.796 10.860 1.00 89.44 68 GLN A O 1
ATOM 545 N N . SER A 1 69 ? -4.952 -14.267 11.758 1.00 88.81 69 SER A N 1
ATOM 546 C CA . SER A 1 69 ? -4.215 -15.478 11.364 1.00 88.81 69 SER A CA 1
ATOM 547 C C . SER A 1 69 ? -4.415 -15.892 9.899 1.00 88.81 69 SER A C 1
ATOM 549 O O . SER A 1 69 ? -3.814 -16.873 9.471 1.00 88.81 69 SER A O 1
ATOM 551 N N . CYS A 1 70 ? -5.217 -15.155 9.127 1.00 87.69 70 CYS A N 1
ATOM 552 C CA . CYS A 1 70 ? -5.467 -15.415 7.712 1.00 87.69 70 CYS A CA 1
ATOM 553 C C . CYS A 1 70 ? -4.504 -14.662 6.779 1.00 87.69 70 CYS A C 1
ATOM 555 O O . CYS A 1 70 ? -3.916 -13.640 7.143 1.00 87.69 70 CYS A O 1
ATOM 557 N N . ASP A 1 71 ? -4.373 -15.176 5.557 1.00 86.31 71 ASP A N 1
ATOM 558 C CA . ASP A 1 71 ? -3.619 -14.532 4.483 1.00 86.31 71 ASP A CA 1
ATOM 559 C C . ASP A 1 71 ? -4.415 -13.396 3.822 1.00 86.31 71 ASP A C 1
ATOM 561 O O . ASP A 1 71 ? -5.646 -13.326 3.901 1.00 86.31 71 ASP A O 1
ATOM 565 N N . VAL A 1 72 ? -3.705 -12.504 3.123 1.00 88.44 72 VAL A N 1
ATOM 566 C CA . VAL A 1 72 ? -4.327 -11.434 2.331 1.00 88.44 72 VAL A CA 1
ATOM 567 C C . VAL A 1 72 ? -5.047 -12.049 1.130 1.00 88.44 72 VAL A C 1
ATOM 569 O O . VAL A 1 72 ? -4.419 -12.458 0.157 1.00 88.44 72 VAL A O 1
ATOM 572 N N . GLY A 1 73 ? -6.378 -12.103 1.203 1.00 89.06 73 GLY A N 1
ATOM 573 C CA . GLY A 1 73 ? -7.223 -12.705 0.165 1.00 89.06 73 GLY A CA 1
ATOM 574 C C . GLY A 1 73 ? -7.814 -11.725 -0.852 1.00 89.06 73 GLY A C 1
ATOM 575 O O . GLY A 1 73 ? -8.347 -12.154 -1.874 1.00 89.06 73 GLY A O 1
ATOM 576 N N . LEU A 1 74 ? -7.748 -10.416 -0.594 1.00 91.06 74 LEU A N 1
ATOM 577 C CA . LEU A 1 74 ? -8.384 -9.402 -1.434 1.00 91.06 74 LEU A CA 1
ATOM 578 C C . LEU A 1 74 ? -7.588 -8.094 -1.426 1.00 91.06 74 LEU A C 1
ATOM 580 O O . LEU A 1 74 ? -7.202 -7.604 -0.368 1.00 91.06 74 LEU A O 1
ATOM 584 N N . LEU A 1 75 ? -7.411 -7.503 -2.609 1.00 90.75 75 LEU A N 1
ATOM 585 C CA . LEU A 1 75 ? -6.907 -6.142 -2.778 1.00 90.75 75 LEU A CA 1
ATOM 586 C C . LEU A 1 75 ? -8.054 -5.221 -3.191 1.00 90.75 75 LEU A C 1
ATOM 588 O O . LEU A 1 75 ? -8.758 -5.497 -4.164 1.00 90.75 75 LEU A O 1
ATOM 592 N N . ILE A 1 76 ? -8.215 -4.116 -2.470 1.00 91.38 76 ILE A N 1
ATOM 593 C CA . ILE A 1 76 ? -9.186 -3.071 -2.795 1.00 91.38 76 ILE A CA 1
ATOM 594 C C . ILE A 1 76 ? -8.425 -1.924 -3.453 1.00 91.38 76 ILE A C 1
ATOM 596 O O . ILE A 1 76 ? -7.553 -1.315 -2.839 1.00 91.38 76 ILE A O 1
ATOM 600 N N . GLY A 1 77 ? -8.733 -1.668 -4.723 1.00 89.19 77 GLY A N 1
ATOM 601 C CA . GLY A 1 77 ? -8.108 -0.613 -5.514 1.00 89.19 77 GLY A CA 1
ATOM 602 C C . GLY A 1 77 ? -9.036 0.575 -5.764 1.00 89.19 77 GLY A C 1
ATOM 603 O O . GLY A 1 77 ? -10.133 0.681 -5.214 1.00 89.19 77 GLY A O 1
ATOM 604 N N . TYR A 1 78 ? -8.602 1.459 -6.663 1.00 89.31 78 TYR A N 1
ATOM 605 C CA . TYR A 1 78 ? -9.308 2.698 -7.016 1.00 89.31 78 TYR A CA 1
ATOM 606 C C . TYR A 1 78 ? -10.704 2.496 -7.621 1.00 89.31 78 TYR A C 1
ATOM 608 O O . TYR A 1 78 ? -11.504 3.426 -7.638 1.00 89.31 78 TYR A O 1
ATOM 616 N N . ASN A 1 79 ? -11.029 1.286 -8.078 1.00 88.94 79 ASN A N 1
ATOM 617 C CA . ASN A 1 79 ? -12.365 0.928 -8.552 1.00 88.94 79 ASN A CA 1
ATOM 618 C C . ASN A 1 79 ? -13.415 0.852 -7.426 1.00 88.94 79 ASN A C 1
ATOM 620 O O . ASN A 1 79 ? -14.602 0.736 -7.720 1.00 88.94 79 ASN A O 1
ATOM 624 N N . CYS A 1 80 ? -13.008 0.926 -6.155 1.00 92.81 80 CYS A N 1
ATOM 625 C CA . CYS A 1 80 ? -13.904 1.008 -5.004 1.00 92.81 80 CYS A CA 1
ATOM 626 C C . CYS A 1 80 ? -13.611 2.273 -4.170 1.00 92.81 80 CYS A C 1
ATOM 628 O O . CYS A 1 80 ? -13.159 2.174 -3.024 1.00 92.81 80 CYS A O 1
ATOM 630 N N . PRO A 1 81 ? -13.870 3.480 -4.710 1.00 93.69 81 PRO A N 1
ATOM 631 C CA . PRO A 1 81 ? -13.479 4.735 -4.069 1.00 93.69 81 PRO A CA 1
ATOM 632 C C . PRO A 1 81 ? -14.105 4.906 -2.682 1.00 93.69 81 PRO A C 1
ATOM 634 O O . PRO A 1 81 ? -13.438 5.400 -1.781 1.00 93.69 81 PRO A O 1
ATOM 637 N N . GLN A 1 82 ? -15.336 4.422 -2.472 1.00 93.75 82 GLN A N 1
ATOM 638 C CA . GLN A 1 82 ? -16.031 4.473 -1.179 1.00 93.75 82 GLN A CA 1
ATOM 639 C C . GLN A 1 82 ? -15.211 3.859 -0.032 1.00 93.75 82 GLN A C 1
ATOM 641 O O . GLN A 1 82 ? -15.221 4.394 1.073 1.00 93.75 82 GLN A O 1
ATOM 646 N N . ALA A 1 83 ? -14.491 2.765 -0.294 1.00 94.94 83 ALA A N 1
ATOM 647 C CA . ALA A 1 83 ? -13.652 2.105 0.703 1.00 94.94 83 ALA A CA 1
ATOM 648 C C . ALA A 1 83 ? -12.377 2.899 1.035 1.00 94.94 83 ALA A C 1
ATOM 650 O O . ALA A 1 83 ? -11.798 2.701 2.098 1.00 94.94 83 ALA A O 1
ATOM 651 N N . LEU A 1 84 ? -11.949 3.794 0.140 1.00 94.06 84 LEU A N 1
ATOM 652 C CA . LEU A 1 84 ? -10.691 4.536 0.237 1.00 94.06 84 LEU A CA 1
ATOM 653 C C . LEU A 1 84 ? -10.874 5.980 0.724 1.00 94.06 84 LEU A C 1
ATOM 655 O O . LEU A 1 84 ? -9.883 6.632 1.050 1.00 94.06 84 LEU A O 1
ATOM 659 N N . VAL A 1 85 ? -12.114 6.490 0.784 1.00 95.19 85 VAL A N 1
ATOM 660 C CA . VAL A 1 85 ? -12.385 7.875 1.200 1.00 95.19 85 VAL A CA 1
ATOM 661 C C . VAL A 1 85 ? -11.867 8.116 2.627 1.00 95.19 85 VAL A C 1
ATOM 663 O O . VAL A 1 85 ? -12.352 7.471 3.565 1.00 95.19 85 VAL A O 1
ATOM 666 N N . PRO A 1 86 ? -10.935 9.071 2.826 1.00 96.56 86 PRO A N 1
ATOM 667 C CA . PRO A 1 86 ? -10.536 9.508 4.157 1.00 96.56 86 PRO A CA 1
ATOM 668 C C . PRO A 1 86 ? -11.733 10.097 4.914 1.00 96.56 86 PRO A C 1
ATOM 670 O O . PRO A 1 86 ? -12.414 11.000 4.430 1.00 96.56 86 PRO A O 1
ATOM 673 N N . ARG A 1 87 ? -11.988 9.594 6.120 1.00 96.38 87 ARG A N 1
ATOM 674 C CA . ARG A 1 87 ? -12.970 10.136 7.071 1.00 96.38 87 ARG A CA 1
ATOM 675 C C . ARG A 1 87 ? -12.308 11.017 8.114 1.00 96.38 87 ARG A C 1
ATOM 677 O O . ARG A 1 87 ? -12.899 12.003 8.536 1.00 96.38 87 ARG A O 1
ATOM 684 N N . GLN A 1 88 ? -11.110 10.636 8.544 1.00 97.31 88 GLN A N 1
ATOM 685 C CA . GLN A 1 88 ? -10.273 11.373 9.486 1.00 97.31 88 GLN A CA 1
ATOM 686 C C . GLN A 1 88 ? -8.806 11.109 9.154 1.00 97.31 88 GLN A C 1
ATOM 688 O O . GLN A 1 88 ? -8.475 10.041 8.635 1.00 97.31 88 GLN A O 1
ATOM 693 N N . VAL A 1 89 ? -7.947 12.077 9.464 1.00 97.00 89 VAL A N 1
ATOM 694 C CA . VAL A 1 89 ? -6.495 11.980 9.307 1.00 97.00 89 VAL A CA 1
ATOM 695 C C . VAL A 1 89 ? -5.848 12.505 10.583 1.00 97.00 89 VAL A C 1
ATOM 697 O O . VAL A 1 89 ? -6.241 13.560 11.078 1.00 97.00 89 VAL A O 1
ATOM 700 N N . VAL A 1 90 ? -4.877 11.763 11.106 1.00 96.75 90 VAL A N 1
ATOM 701 C CA . VAL A 1 90 ? -4.032 12.164 12.234 1.00 96.75 90 VAL A CA 1
ATOM 702 C C . VAL A 1 90 ? -2.603 12.237 11.722 1.00 96.75 90 VAL A C 1
ATOM 704 O O . VAL A 1 90 ? -1.989 11.212 11.425 1.00 96.75 90 VAL A O 1
ATOM 707 N N . SER A 1 91 ? -2.098 13.456 11.578 1.00 94.06 91 SER A N 1
ATOM 708 C CA . SER A 1 91 ? -0.762 13.719 11.049 1.00 94.06 91 SER A CA 1
ATOM 709 C C . SER A 1 91 ? 0.294 13.670 12.151 1.00 94.06 91 SER A C 1
ATOM 711 O O . SER A 1 91 ? 0.034 14.096 13.275 1.00 94.06 91 SER A O 1
ATOM 713 N N . GLY A 1 92 ? 1.481 13.169 11.814 1.00 88.56 92 GLY A N 1
ATOM 714 C CA . GLY A 1 92 ? 2.696 13.391 12.598 1.00 88.56 92 GLY A CA 1
ATOM 715 C C . GLY A 1 92 ? 3.451 14.636 12.135 1.00 88.56 92 GLY A C 1
ATOM 716 O O . GLY A 1 92 ? 2.968 15.399 11.292 1.00 88.56 92 GLY A O 1
ATOM 717 N N . GLU A 1 93 ? 4.652 14.818 12.671 1.00 89.44 93 GLU A N 1
ATOM 718 C CA . GLU A 1 93 ? 5.608 15.815 12.179 1.00 89.44 93 GLU A CA 1
ATOM 719 C C . GLU A 1 93 ? 6.205 15.411 10.816 1.00 89.44 93 GLU A C 1
ATOM 721 O O . GLU A 1 93 ? 5.898 14.359 10.248 1.00 89.44 93 GLU A O 1
ATOM 726 N N . GLU A 1 94 ? 7.085 16.251 10.270 1.00 83.88 94 GLU A N 1
ATOM 727 C CA . GLU A 1 94 ? 7.754 15.979 8.999 1.00 83.88 94 GLU A CA 1
ATOM 728 C C . GLU A 1 94 ? 8.507 14.635 9.040 1.00 83.88 94 GLU A C 1
ATOM 730 O O . GLU A 1 94 ? 9.267 14.351 9.965 1.00 83.88 94 GLU A O 1
ATOM 735 N N . ASN A 1 95 ? 8.294 13.796 8.021 1.00 79.75 95 ASN A N 1
ATOM 736 C CA . ASN A 1 95 ? 8.834 12.432 7.902 1.00 79.75 95 ASN A CA 1
ATOM 737 C C . ASN A 1 95 ? 8.335 11.408 8.943 1.00 79.75 95 ASN A C 1
ATOM 739 O O . ASN A 1 95 ? 8.830 10.279 8.960 1.00 79.75 95 ASN A O 1
ATOM 743 N N . GLN A 1 96 ? 7.346 11.748 9.772 1.00 85.69 96 GLN A N 1
ATOM 744 C CA . GLN A 1 96 ? 6.660 10.779 10.629 1.00 85.69 96 GLN A CA 1
ATOM 745 C C . GLN A 1 96 ? 5.476 10.132 9.894 1.00 85.69 96 GLN A C 1
ATOM 747 O O . GLN A 1 96 ? 4.905 10.730 8.976 1.00 85.69 96 GLN A O 1
ATOM 752 N N . PRO A 1 97 ? 5.070 8.908 10.276 1.00 91.12 97 PRO A N 1
ATOM 753 C CA . PRO A 1 97 ? 3.867 8.308 9.726 1.00 91.12 97 PRO A CA 1
ATOM 754 C C . PRO A 1 97 ? 2.619 9.074 10.166 1.00 91.12 97 PRO A C 1
ATOM 756 O O . PRO A 1 97 ? 2.575 9.693 11.233 1.00 91.12 97 PRO A O 1
ATOM 759 N N . PHE A 1 98 ? 1.571 8.968 9.359 1.00 94.06 98 PHE A N 1
ATOM 760 C CA . PHE A 1 98 ? 0.250 9.500 9.671 1.00 94.06 98 PHE A CA 1
ATOM 761 C C . PHE A 1 98 ? -0.781 8.375 9.653 1.00 94.06 98 PHE A C 1
ATOM 763 O O . PHE A 1 98 ? -0.612 7.368 8.965 1.00 94.06 98 PHE A O 1
ATOM 770 N N . ALA A 1 99 ? -1.864 8.536 10.404 1.00 96.00 99 ALA A N 1
ATOM 771 C CA . ALA A 1 99 ? -2.982 7.607 10.371 1.00 96.00 99 ALA A CA 1
ATOM 772 C C . ALA A 1 99 ? -4.144 8.186 9.566 1.00 96.00 99 ALA A C 1
ATOM 774 O O . ALA A 1 99 ? -4.427 9.383 9.616 1.00 96.00 99 ALA A O 1
ATOM 775 N N . GLN A 1 100 ? -4.847 7.318 8.848 1.00 96.38 100 GLN A N 1
ATOM 776 C CA . GLN A 1 100 ? -6.058 7.658 8.116 1.00 96.38 100 GLN A CA 1
ATOM 777 C C . GLN A 1 100 ? -7.164 6.672 8.477 1.00 96.38 100 GLN A C 1
ATOM 779 O O . GLN A 1 100 ? -6.979 5.454 8.414 1.00 96.38 100 GLN A O 1
ATOM 784 N N . ARG A 1 101 ? -8.339 7.206 8.808 1.00 97.00 101 ARG A N 1
ATOM 785 C CA . ARG A 1 101 ? -9.560 6.424 8.991 1.00 97.00 101 ARG A CA 1
ATOM 786 C C . ARG A 1 101 ? -10.351 6.392 7.697 1.00 97.00 101 ARG A C 1
ATOM 788 O O . ARG A 1 101 ? -10.621 7.442 7.118 1.00 97.00 101 ARG A O 1
ATOM 795 N N . THR A 1 102 ? -10.780 5.211 7.287 1.00 96.50 102 THR A N 1
ATOM 796 C CA . THR A 1 102 ? -11.763 5.005 6.215 1.00 96.50 102 THR A CA 1
ATOM 797 C C . THR A 1 102 ? -13.015 4.338 6.785 1.00 96.50 102 THR A C 1
ATOM 799 O O . THR A 1 102 ? -13.089 4.050 7.980 1.00 96.50 102 THR A O 1
ATOM 802 N N . ASP A 1 103 ? -13.997 4.043 5.933 1.00 95.75 103 ASP A N 1
ATOM 803 C CA . ASP A 1 103 ? -15.159 3.236 6.326 1.00 95.75 103 ASP A CA 1
ATOM 804 C C . ASP A 1 103 ? -14.784 1.789 6.733 1.00 95.75 103 ASP A C 1
ATOM 806 O O . ASP A 1 103 ? -15.580 1.110 7.385 1.00 95.75 103 ASP A O 1
ATOM 810 N N . LEU A 1 104 ? -13.577 1.323 6.374 1.00 95.94 104 LEU A N 1
ATOM 811 C CA . LEU A 1 104 ? -13.047 0.003 6.733 1.00 95.94 104 LEU A CA 1
ATOM 812 C C . LEU A 1 104 ? -12.229 -0.004 8.038 1.00 95.94 104 LEU A C 1
ATOM 814 O O . LEU A 1 104 ? -11.872 -1.079 8.519 1.00 95.94 104 LEU A O 1
ATOM 818 N N . GLY A 1 105 ? -11.965 1.162 8.633 1.00 95.50 105 GLY A N 1
ATOM 819 C CA . GLY A 1 105 ? -11.193 1.302 9.870 1.00 95.50 105 GLY A CA 1
ATOM 820 C C . GLY A 1 105 ? -9.949 2.174 9.711 1.00 95.50 105 GLY A C 1
ATOM 821 O O . GLY A 1 105 ? -9.794 2.896 8.719 1.00 95.50 105 GLY A O 1
ATOM 822 N N . TRP A 1 106 ? -9.088 2.134 10.726 1.00 96.12 106 TRP A N 1
ATOM 823 C CA . TRP A 1 106 ? -7.835 2.881 10.767 1.00 96.12 106 TRP A CA 1
ATOM 824 C C . TRP A 1 106 ? -6.696 2.139 10.073 1.00 96.12 106 TRP A C 1
ATOM 826 O O . TRP A 1 106 ? -6.536 0.931 10.232 1.00 96.12 106 TRP A O 1
ATOM 836 N N . SER A 1 107 ? -5.879 2.894 9.345 1.00 93.88 107 SER A N 1
ATOM 837 C CA . SER A 1 107 ? -4.603 2.455 8.786 1.00 93.88 107 SER A CA 1
ATOM 838 C C . SER A 1 107 ? -3.523 3.475 9.125 1.00 93.88 107 SER A C 1
ATOM 840 O O . SER A 1 107 ? -3.811 4.665 9.253 1.00 93.88 107 SER A O 1
ATOM 842 N N . VAL A 1 108 ? -2.278 3.017 9.220 1.00 93.06 108 VAL A N 1
ATOM 843 C CA . VAL A 1 108 ? -1.088 3.866 9.359 1.00 93.06 108 VAL A CA 1
ATOM 844 C C . VAL A 1 108 ? -0.345 3.870 8.026 1.00 93.06 108 VAL A C 1
ATOM 846 O O . VAL A 1 108 ? -0.156 2.816 7.421 1.00 93.06 108 VAL A O 1
ATOM 849 N N . VAL A 1 109 ? 0.035 5.051 7.549 1.00 90.31 109 VAL A N 1
ATOM 850 C CA . VAL A 1 109 ? 0.748 5.267 6.288 1.00 90.31 109 VAL A CA 1
ATOM 851 C C . VAL A 1 109 ? 2.110 5.881 6.598 1.00 90.31 109 VAL A C 1
ATOM 853 O O . VAL A 1 109 ? 2.202 6.934 7.226 1.00 90.31 109 VAL A O 1
ATOM 856 N N . GLY A 1 110 ? 3.171 5.213 6.147 1.00 83.56 110 GLY A N 1
ATOM 857 C CA . GLY A 1 110 ? 4.561 5.596 6.398 1.00 83.56 110 GLY A CA 1
ATOM 858 C C . GLY A 1 110 ? 5.399 4.409 6.869 1.00 83.56 110 GLY A C 1
ATOM 859 O O . GLY A 1 110 ? 4.901 3.290 6.986 1.00 83.56 110 GLY A O 1
ATOM 860 N N . TYR A 1 111 ? 6.686 4.644 7.115 1.00 67.88 111 TYR A N 1
ATOM 861 C CA . TYR A 1 111 ? 7.605 3.597 7.555 1.00 67.88 111 TYR A CA 1
ATOM 862 C C . TYR A 1 111 ? 7.365 3.240 9.026 1.00 67.88 111 TYR A C 1
ATOM 864 O O . TYR A 1 111 ? 7.363 4.104 9.905 1.00 67.88 111 TYR A O 1
ATOM 872 N N . GLY A 1 112 ? 7.161 1.949 9.290 1.00 57.78 112 GLY A N 1
ATOM 873 C CA . GLY A 1 112 ? 7.058 1.405 10.637 1.00 57.78 112 GLY A CA 1
ATOM 874 C C . GLY A 1 112 ? 8.439 1.268 11.277 1.00 57.78 112 GLY A C 1
ATOM 875 O O . GLY A 1 112 ? 9.268 0.514 10.786 1.00 57.78 112 GLY A O 1
ATOM 876 N N . ASN A 1 113 ? 8.623 1.957 12.405 1.00 53.84 113 ASN A N 1
ATOM 877 C CA . ASN A 1 113 ? 9.747 1.868 13.342 1.00 53.84 113 ASN A CA 1
ATOM 878 C C . ASN A 1 113 ? 11.108 2.437 12.847 1.00 53.84 113 ASN A C 1
ATOM 880 O O . ASN A 1 113 ? 11.737 1.855 11.967 1.00 53.84 113 ASN A O 1
ATOM 884 N N . PRO A 1 114 ? 11.649 3.509 13.468 1.00 51.81 114 PRO A N 1
ATOM 885 C CA . PRO A 1 114 ? 12.986 4.031 13.148 1.00 51.81 114 PRO A CA 1
ATOM 886 C C . PRO A 1 114 ? 14.143 3.065 13.482 1.00 51.81 114 PRO A C 1
ATOM 888 O O . PRO A 1 114 ? 15.275 3.316 13.073 1.00 51.81 114 PRO A O 1
ATOM 891 N N . CYS A 1 115 ? 13.888 1.971 14.215 1.00 46.75 115 CYS A N 1
ATOM 892 C CA . CYS A 1 115 ? 14.922 1.051 14.710 1.00 46.75 115 CYS A CA 1
ATOM 893 C C . CYS A 1 115 ? 15.052 -0.287 13.958 1.00 46.75 115 CYS A C 1
ATOM 895 O O . CYS A 1 115 ? 15.926 -1.080 14.312 1.00 46.75 115 CYS A O 1
ATOM 897 N N . LEU A 1 116 ? 14.223 -0.584 12.952 1.00 46.12 116 LEU A N 1
ATOM 898 C CA . LEU A 1 116 ? 14.254 -1.884 12.270 1.00 46.12 116 LEU A CA 1
ATOM 899 C C . LEU A 1 116 ? 14.535 -1.726 10.775 1.00 46.12 116 LEU A C 1
ATOM 901 O O . LEU A 1 116 ? 13.635 -1.730 9.943 1.00 46.12 116 LEU A O 1
ATOM 905 N N . ASP A 1 117 ? 15.825 -1.670 10.443 1.00 43.19 117 ASP A N 1
ATOM 906 C CA . ASP A 1 117 ? 16.351 -1.868 9.087 1.00 43.19 117 ASP A CA 1
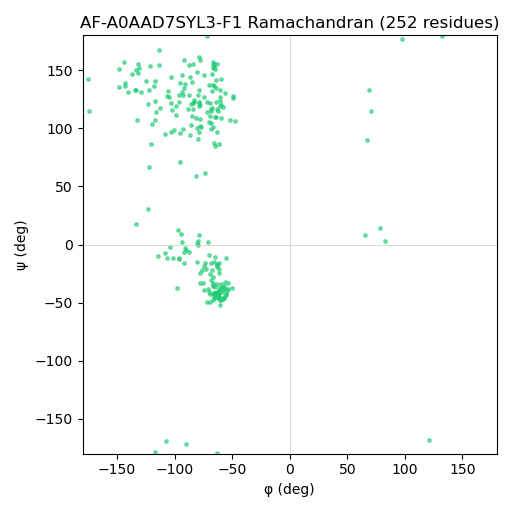ATOM 907 C C . ASP A 1 117 ? 16.285 -3.365 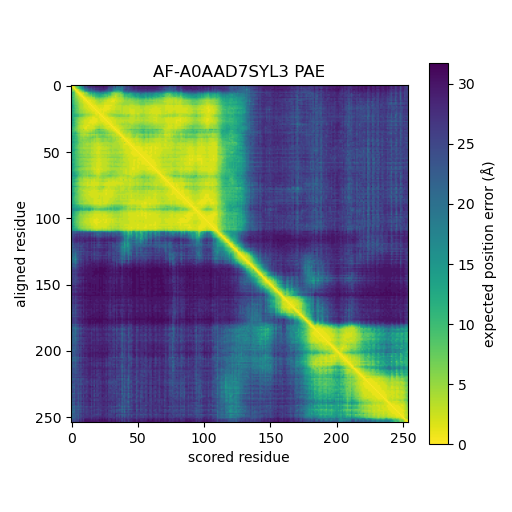8.727 1.00 43.19 117 ASP A C 1
ATOM 909 O O . ASP A 1 117 ? 17.301 -4.045 8.551 1.00 43.19 117 ASP A O 1
ATOM 913 N N . TYR A 1 118 ? 15.077 -3.939 8.697 1.00 46.00 118 TYR A N 1
ATOM 914 C CA . TYR A 1 118 ? 14.908 -5.209 8.005 1.00 46.00 118 TYR A CA 1
ATOM 915 C C . TYR A 1 118 ? 14.847 -4.868 6.526 1.00 46.00 118 TYR A C 1
ATOM 917 O O . TYR A 1 118 ? 13.837 -4.375 6.030 1.00 46.00 118 TYR A O 1
ATOM 925 N N . GLY A 1 119 ? 15.965 -5.093 5.834 1.00 46.28 119 GLY A N 1
ATOM 926 C CA . GLY A 1 119 ? 16.003 -5.072 4.382 1.00 46.28 119 GLY A CA 1
ATOM 927 C C . GLY A 1 119 ? 14.838 -5.900 3.854 1.00 46.28 119 GLY A C 1
ATOM 928 O O . GLY A 1 119 ? 14.836 -7.125 3.980 1.00 46.28 119 GLY A O 1
ATOM 929 N N . ASP A 1 120 ? 13.837 -5.197 3.331 1.00 43.62 120 ASP A N 1
ATOM 930 C CA . ASP A 1 120 ? 12.614 -5.759 2.788 1.00 43.62 120 ASP A CA 1
ATOM 931 C C . ASP A 1 120 ? 12.985 -6.893 1.820 1.00 43.62 120 ASP A C 1
ATOM 933 O O . ASP A 1 120 ? 13.821 -6.712 0.928 1.00 43.62 120 ASP A O 1
ATOM 937 N N . ALA A 1 121 ? 12.398 -8.080 1.991 1.00 44.56 121 ALA A N 1
ATOM 938 C CA . ALA A 1 121 ? 12.620 -9.192 1.067 1.00 44.56 121 ALA A CA 1
ATOM 939 C C . ALA A 1 121 ? 12.155 -8.840 -0.360 1.00 44.56 121 ALA A C 1
ATOM 941 O O . ALA A 1 121 ? 12.629 -9.443 -1.326 1.00 44.56 121 ALA A O 1
ATOM 942 N N . ILE A 1 122 ? 11.262 -7.850 -0.481 1.00 47.34 122 ILE A N 1
ATOM 943 C CA . ILE A 1 122 ? 10.754 -7.297 -1.741 1.00 47.34 122 ILE A CA 1
ATOM 944 C C . ILE A 1 122 ? 11.532 -6.032 -2.156 1.00 47.34 122 ILE A C 1
ATOM 946 O O . ILE A 1 122 ? 11.490 -5.635 -3.321 1.00 47.34 122 ILE A O 1
ATOM 950 N N . GLY A 1 123 ? 12.349 -5.473 -1.257 1.00 44.06 123 GLY A N 1
ATOM 951 C CA . GLY A 1 123 ? 13.018 -4.193 -1.432 1.00 44.06 123 GLY A CA 1
ATOM 952 C C . GLY A 1 123 ? 12.007 -3.050 -1.410 1.00 44.06 123 GLY A C 1
ATOM 953 O O . GLY A 1 123 ? 11.003 -3.075 -2.117 1.00 44.06 123 GLY A O 1
ATOM 954 N N . VAL A 1 124 ? 12.306 -1.999 -0.650 1.00 41.66 124 VAL A N 1
ATOM 955 C CA . VAL A 1 124 ? 11.540 -0.755 -0.707 1.00 41.66 124 VAL A CA 1
ATOM 956 C C . VAL A 1 124 ? 11.737 -0.131 -2.092 1.00 41.66 124 VAL A C 1
ATOM 958 O O . VAL A 1 124 ? 12.678 0.630 -2.347 1.00 41.66 124 VAL A O 1
ATOM 961 N N . SER A 1 125 ? 10.903 -0.531 -3.048 1.00 41.16 125 SER A N 1
ATO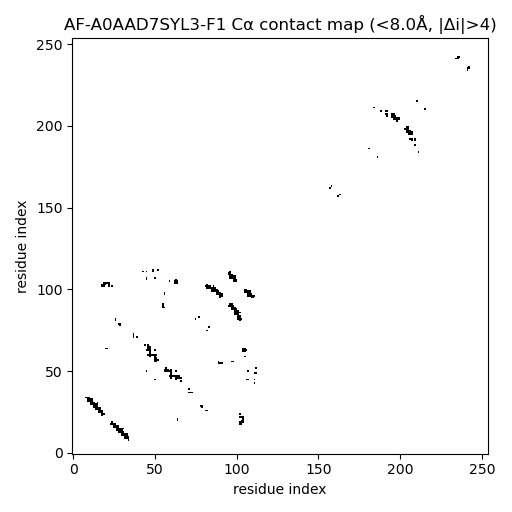M 962 C CA . SER A 1 125 ? 10.991 -0.046 -4.413 1.00 41.16 125 SER A CA 1
ATOM 963 C C . SER A 1 125 ? 10.392 1.351 -4.467 1.00 41.16 125 SER A C 1
ATOM 965 O O . SER A 1 125 ? 9.185 1.528 -4.579 1.00 41.16 125 SER A O 1
ATOM 967 N N . HIS A 1 126 ? 11.264 2.356 -4.474 1.00 39.97 126 HIS A N 1
ATOM 968 C CA . HIS A 1 126 ? 10.930 3.704 -4.942 1.00 39.97 126 HIS A CA 1
ATOM 969 C C . HIS A 1 126 ? 10.757 3.741 -6.476 1.00 39.97 126 HIS A C 1
ATOM 971 O O . HIS A 1 126 ? 10.547 4.798 -7.068 1.00 39.97 126 HIS A O 1
ATOM 977 N N . GLN A 1 127 ? 10.880 2.592 -7.150 1.00 36.28 127 GLN A N 1
ATOM 978 C CA . GLN A 1 127 ? 10.702 2.459 -8.586 1.00 36.28 127 GLN A CA 1
ATOM 979 C C . GLN A 1 127 ? 9.220 2.238 -8.897 1.00 36.28 127 GLN A C 1
ATOM 981 O O . GLN A 1 127 ? 8.724 1.111 -8.928 1.00 36.28 127 GLN A O 1
ATOM 986 N N . VAL A 1 128 ? 8.519 3.331 -9.186 1.00 39.25 128 VAL A N 1
ATOM 987 C CA . VAL A 1 128 ? 7.313 3.267 -10.013 1.00 39.25 128 VAL A CA 1
ATOM 988 C C . VAL A 1 128 ? 7.780 2.914 -11.427 1.00 39.25 128 VAL A C 1
ATOM 990 O O . VAL A 1 128 ? 8.296 3.763 -12.153 1.00 39.25 128 VAL A O 1
ATOM 993 N N . ILE A 1 129 ? 7.670 1.643 -11.817 1.00 38.25 129 ILE A N 1
ATOM 994 C CA . ILE A 1 129 ? 7.950 1.228 -13.196 1.00 38.25 129 ILE A CA 1
ATOM 995 C C . ILE A 1 129 ? 6.715 1.569 -14.031 1.00 38.25 129 ILE A C 1
ATOM 997 O O . ILE A 1 129 ? 5.794 0.765 -14.164 1.00 38.25 129 ILE A O 1
ATOM 1001 N N . VAL A 1 130 ? 6.694 2.774 -14.597 1.00 36.31 130 VAL A N 1
ATOM 1002 C CA . VAL A 1 130 ? 5.760 3.116 -15.671 1.00 36.31 130 VAL A CA 1
ATOM 1003 C C . VAL A 1 130 ? 6.351 2.570 -16.965 1.00 36.31 130 VAL A C 1
ATOM 1005 O O . VAL A 1 130 ? 7.366 3.060 -17.452 1.00 36.31 130 VAL A O 1
ATOM 1008 N N . LYS A 1 131 ? 5.744 1.516 -17.514 1.00 37.53 131 LYS A N 1
ATOM 1009 C CA . LYS A 1 131 ? 6.079 1.017 -18.849 1.00 37.53 131 LYS A CA 1
ATOM 1010 C C . LYS A 1 131 ? 4.994 1.464 -19.815 1.00 37.53 131 LYS A C 1
ATOM 1012 O O . LYS A 1 131 ? 3.960 0.811 -19.925 1.00 37.53 131 LYS A O 1
ATOM 1017 N N . GLN A 1 132 ? 5.246 2.564 -20.514 1.00 43.41 132 GLN A N 1
ATOM 1018 C CA . GLN A 1 132 ? 4.443 2.944 -21.668 1.00 43.41 132 GLN A CA 1
ATOM 1019 C C . GLN A 1 132 ? 4.609 1.867 -22.749 1.00 43.41 132 GLN A C 1
ATOM 1021 O O . GLN A 1 132 ? 5.726 1.517 -23.138 1.00 43.41 132 GLN A O 1
ATOM 1026 N N . VAL A 1 133 ? 3.496 1.274 -23.178 1.00 40.41 133 VAL A N 1
ATOM 1027 C CA . VAL A 1 133 ? 3.472 0.276 -24.249 1.00 40.41 133 VAL A CA 1
ATOM 1028 C C . VAL A 1 133 ? 3.209 1.024 -25.547 1.00 40.41 133 VAL A C 1
ATOM 1030 O O . VAL A 1 133 ? 2.071 1.372 -25.830 1.00 40.41 133 VAL A O 1
ATOM 1033 N N . MET A 1 134 ? 4.259 1.291 -26.323 1.00 44.62 134 MET A N 1
ATOM 1034 C CA . MET A 1 134 ? 4.079 1.737 -27.704 1.00 44.62 134 MET A CA 1
ATOM 1035 C C . MET A 1 134 ? 3.783 0.510 -28.583 1.00 44.62 134 MET A C 1
ATOM 1037 O O . MET A 1 134 ? 4.540 -0.471 -28.511 1.00 44.62 134 MET A O 1
ATOM 1041 N N . PRO A 1 135 ? 2.712 0.517 -29.398 1.00 41.50 135 PRO A N 1
ATOM 1042 C CA . PRO A 1 135 ? 2.596 -0.418 -30.509 1.00 41.50 135 PRO A CA 1
ATOM 1043 C C . PRO A 1 135 ? 3.783 -0.192 -31.454 1.00 41.50 135 PRO A C 1
ATOM 1045 O O . PRO A 1 135 ? 4.240 0.936 -31.624 1.00 41.50 135 PRO A O 1
ATOM 1048 N N . GLY A 1 136 ? 4.334 -1.264 -32.025 1.00 47.12 136 GLY A N 1
ATOM 1049 C CA . GLY A 1 136 ? 5.481 -1.151 -32.926 1.00 47.12 136 GLY A CA 1
ATOM 1050 C C . GLY A 1 136 ? 5.126 -0.294 -34.139 1.00 47.12 136 GLY A C 1
ATOM 1051 O O . GLY A 1 136 ? 4.222 -0.660 -34.885 1.00 47.12 136 GLY A O 1
ATOM 1052 N N . LEU A 1 137 ? 5.831 0.822 -34.333 1.00 44.53 137 LEU A N 1
ATOM 1053 C CA . LEU A 1 137 ? 5.663 1.658 -35.515 1.00 44.53 137 LEU A CA 1
ATOM 1054 C C . LEU A 1 137 ? 6.716 1.294 -36.562 1.00 44.53 137 LEU A C 1
ATOM 1056 O O . LEU A 1 137 ? 7.912 1.222 -36.271 1.00 44.53 137 LEU A O 1
ATOM 1060 N N . GLN A 1 138 ? 6.243 1.053 -37.784 1.00 42.50 138 GLN A N 1
ATOM 1061 C CA . GLN A 1 138 ? 7.083 1.006 -38.971 1.00 42.50 138 GLN A CA 1
ATOM 1062 C C . GLN A 1 138 ? 7.667 2.398 -39.230 1.00 42.50 138 GLN A C 1
ATOM 1064 O O . GLN A 1 138 ? 6.989 3.412 -39.103 1.00 42.50 138 GLN A O 1
ATOM 1069 N N . SER A 1 139 ? 8.955 2.427 -39.554 1.00 44.12 139 SER A N 1
ATOM 1070 C CA . SER A 1 139 ? 9.720 3.649 -39.765 1.00 44.12 139 SER A CA 1
ATOM 1071 C C . SER A 1 139 ? 9.265 4.376 -41.029 1.00 44.12 139 SER A C 1
ATOM 1073 O O . SER A 1 139 ? 9.483 3.862 -42.123 1.00 44.12 139 SER A O 1
ATOM 1075 N N . SER A 1 140 ? 8.694 5.573 -40.880 1.00 49.47 140 SER A N 1
ATOM 1076 C CA . SER A 1 140 ? 8.917 6.691 -41.806 1.00 49.47 140 SER A CA 1
ATOM 1077 C C . SER A 1 140 ? 8.236 7.968 -41.310 1.00 49.47 140 SER A C 1
ATOM 1079 O O . SER A 1 140 ? 7.012 8.038 -41.331 1.00 49.47 140 SER A O 1
ATOM 1081 N N . SER A 1 141 ? 9.012 8.999 -40.974 1.00 43.56 141 SER A N 1
ATOM 1082 C CA . SER A 1 141 ? 8.741 10.379 -41.411 1.00 43.56 141 SER A CA 1
ATOM 1083 C C . SER A 1 141 ? 9.861 11.322 -40.959 1.00 43.56 141 SER A C 1
ATOM 1085 O O . SER A 1 141 ? 10.478 11.160 -39.908 1.00 43.56 141 SER A O 1
ATOM 1087 N N . ASN A 1 142 ? 10.179 12.273 -41.835 1.00 49.25 142 ASN A N 1
ATOM 1088 C CA . ASN A 1 142 ? 11.272 13.227 -41.699 1.00 49.25 142 ASN A CA 1
ATOM 1089 C C . ASN A 1 142 ? 11.005 14.211 -40.548 1.00 49.25 142 ASN A C 1
ATOM 1091 O O . ASN A 1 142 ? 9.931 14.802 -40.480 1.00 49.25 142 ASN A O 1
ATOM 1095 N N . LEU A 1 143 ? 11.999 14.415 -39.675 1.00 41.16 143 LEU A N 1
ATOM 1096 C CA . LEU A 1 143 ? 11.920 15.350 -38.551 1.00 41.16 143 LEU A CA 1
ATOM 1097 C C . LEU A 1 143 ? 11.729 16.795 -39.041 1.00 41.16 143 LEU A C 1
ATOM 1099 O O . LEU A 1 143 ? 12.639 17.381 -39.628 1.00 41.16 143 LEU A O 1
ATOM 1103 N N . THR A 1 144 ? 10.584 17.406 -38.741 1.00 46.62 144 THR A N 1
ATOM 1104 C CA . THR A 1 144 ? 10.391 18.853 -38.895 1.00 46.62 144 THR A CA 1
ATOM 1105 C C . THR A 1 144 ? 11.032 19.580 -37.714 1.00 46.62 144 THR A C 1
ATOM 1107 O O . THR A 1 144 ? 10.706 19.319 -36.559 1.00 46.62 144 THR A O 1
ATOM 1110 N N . SER A 1 145 ? 11.964 20.495 -37.993 1.00 47.44 145 SER A N 1
ATOM 1111 C CA . SER A 1 145 ? 12.747 21.234 -36.987 1.00 47.44 145 SER A CA 1
ATOM 1112 C C . SER A 1 145 ? 12.003 22.404 -36.321 1.00 47.44 145 SER A C 1
ATOM 1114 O O . SER A 1 145 ? 12.622 23.177 -35.592 1.00 47.44 145 SER A O 1
ATOM 1116 N N . GLU A 1 146 ? 10.699 22.557 -36.553 1.00 45.53 146 GLU A N 1
ATOM 1117 C CA . GLU A 1 146 ? 9.889 23.639 -35.987 1.00 45.53 146 GLU A CA 1
ATOM 1118 C C . GLU A 1 146 ? 8.991 23.142 -34.853 1.00 45.53 146 GLU A C 1
ATOM 1120 O O . GLU A 1 146 ? 8.227 22.189 -34.996 1.00 45.53 146 GLU A O 1
ATOM 1125 N N . VAL A 1 147 ? 9.086 23.818 -33.706 1.00 44.59 147 VAL A N 1
ATOM 1126 C CA . VAL A 1 147 ? 8.248 23.569 -32.531 1.00 44.59 147 VAL A CA 1
ATOM 1127 C C . VAL A 1 147 ? 7.122 24.598 -32.531 1.00 44.59 147 VAL A C 1
ATOM 1129 O O . VAL A 1 147 ? 7.363 25.786 -32.316 1.00 44.59 147 VAL A O 1
ATOM 1132 N N . HIS A 1 148 ? 5.884 24.157 -32.752 1.00 43.28 148 HIS A N 1
ATOM 1133 C CA . HIS A 1 148 ? 4.715 25.024 -32.628 1.00 43.28 148 HIS A CA 1
ATOM 1134 C C . HIS A 1 148 ? 4.263 25.106 -31.167 1.00 43.28 148 HIS A C 1
ATOM 1136 O O . HIS A 1 148 ? 3.818 24.122 -30.580 1.00 43.28 148 HIS A O 1
ATOM 1142 N N . TYR A 1 149 ? 4.332 26.300 -30.582 1.00 43.12 149 TYR A N 1
ATOM 1143 C CA . TYR A 1 149 ? 3.703 26.586 -29.295 1.00 43.12 149 TYR A CA 1
ATOM 1144 C C . TYR A 1 149 ? 2.269 27.056 -29.532 1.00 43.12 149 TYR A C 1
ATOM 1146 O O . TYR A 1 149 ? 2.044 28.113 -30.120 1.00 43.12 149 TYR A O 1
ATOM 1154 N N . VAL A 1 150 ? 1.287 26.291 -29.052 1.00 38.19 150 VAL A N 1
ATOM 1155 C CA . VAL A 1 150 ? -0.121 26.706 -29.068 1.00 38.19 150 VAL A CA 1
ATOM 1156 C C . VAL A 1 150 ? -0.499 27.208 -27.677 1.00 38.19 150 VAL A C 1
ATOM 1158 O O . VAL A 1 150 ? -0.818 26.424 -26.788 1.00 38.19 150 VAL A O 1
ATOM 1161 N N . CYS A 1 151 ? -0.491 28.528 -27.488 1.00 36.25 151 CYS A N 1
ATOM 1162 C CA . CYS A 1 151 ? -1.133 29.162 -26.338 1.00 36.25 151 CYS A CA 1
ATOM 1163 C C . CYS A 1 151 ? -2.538 29.616 -26.759 1.00 36.25 151 CYS A C 1
ATOM 1165 O O . CYS A 1 151 ? -2.709 30.670 -27.371 1.00 36.25 151 CYS A O 1
ATOM 1167 N N . ARG A 1 152 ? -3.558 28.791 -26.489 1.00 43.44 152 ARG A N 1
ATOM 1168 C CA . ARG A 1 152 ? -4.964 29.163 -26.719 1.00 43.44 152 ARG A CA 1
ATOM 1169 C C . ARG A 1 152 ? -5.443 30.065 -25.579 1.00 43.44 152 ARG A C 1
ATOM 1171 O O . ARG A 1 152 ? -5.853 29.572 -24.536 1.00 43.44 152 ARG A O 1
ATOM 1178 N N . THR A 1 153 ? -5.413 31.380 -25.786 1.00 48.31 153 THR A N 1
ATOM 1179 C CA . THR A 1 153 ? -5.863 32.388 -24.802 1.00 48.31 153 THR A CA 1
ATOM 1180 C C . THR A 1 153 ? -7.320 32.827 -24.963 1.00 48.31 153 THR A C 1
ATOM 1182 O O . THR A 1 153 ? -7.786 33.672 -24.206 1.00 48.31 153 THR A O 1
ATOM 1185 N N . GLN A 1 154 ? -8.071 32.264 -25.914 1.00 49.38 154 GLN A N 1
ATOM 1186 C CA . GLN A 1 154 ? -9.485 32.595 -26.109 1.00 49.38 154 GLN A CA 1
ATOM 1187 C C . GLN A 1 154 ? -10.310 31.317 -26.257 1.00 49.38 154 GLN A C 1
ATOM 1189 O O . GLN A 1 154 ? -10.243 30.626 -27.275 1.00 49.38 154 GLN A O 1
ATOM 1194 N N . ILE A 1 155 ? -11.083 30.998 -25.219 1.00 52.34 155 ILE A N 1
ATOM 1195 C CA . ILE A 1 155 ? -12.097 29.946 -25.262 1.00 52.34 155 ILE A CA 1
ATOM 1196 C C . ILE A 1 155 ? -13.355 30.589 -25.842 1.00 52.34 155 ILE A C 1
ATOM 1198 O O . ILE A 1 155 ? -13.965 31.452 -25.216 1.00 52.34 155 ILE A O 1
ATOM 1202 N N . LYS A 1 156 ? -13.729 30.197 -27.059 1.00 51.53 156 LYS A N 1
ATOM 1203 C CA . LYS A 1 156 ? -15.046 30.514 -27.610 1.00 51.53 156 LYS A CA 1
ATOM 1204 C C . LYS A 1 156 ? -15.995 29.424 -27.113 1.00 51.53 156 LYS A C 1
ATOM 1206 O O . LYS A 1 156 ? -15.938 28.304 -27.613 1.00 51.53 156 LYS A O 1
ATOM 1211 N N . GLU A 1 157 ? -16.813 29.723 -26.106 1.00 53.94 157 GLU A N 1
ATOM 1212 C CA . GLU A 1 157 ? -17.904 28.828 -25.708 1.00 53.94 157 GLU A CA 1
ATOM 1213 C C . GLU A 1 157 ? -18.932 28.780 -26.841 1.00 53.94 157 GLU A C 1
ATOM 1215 O O . GLU A 1 157 ? -19.732 29.694 -27.031 1.00 53.94 157 GLU A O 1
ATOM 1220 N N . VAL A 1 158 ? -18.883 27.714 -27.635 1.00 53.22 158 VAL A N 1
ATOM 1221 C CA . VAL A 1 158 ? -19.955 27.354 -28.562 1.00 53.22 158 VAL A CA 1
ATOM 1222 C C . VAL A 1 158 ? -20.613 26.111 -27.978 1.00 53.22 158 VAL A C 1
ATOM 1224 O O . VAL A 1 158 ? -20.124 24.999 -28.145 1.00 53.22 158 VAL A O 1
ATOM 1227 N N . VAL A 1 159 ? -21.694 26.314 -27.221 1.00 61.03 159 VAL A N 1
ATOM 1228 C CA . VAL A 1 159 ? -22.453 25.236 -26.568 1.00 61.03 159 VAL A CA 1
ATOM 1229 C C . VAL A 1 159 ? -23.625 24.840 -27.466 1.00 61.03 159 VAL A C 1
ATOM 1231 O O . VAL A 1 159 ? -24.783 25.140 -27.187 1.00 61.03 159 VAL A O 1
ATOM 1234 N N . LEU A 1 160 ? -23.324 24.184 -28.586 1.00 72.56 160 LEU A N 1
ATOM 1235 C CA . LEU A 1 160 ? -24.322 23.392 -29.302 1.00 72.56 160 LEU A CA 1
ATOM 1236 C C . LEU A 1 160 ? -24.228 21.951 -28.782 1.00 72.56 160 LEU A C 1
ATOM 1238 O O . LEU A 1 160 ? -23.132 21.390 -28.774 1.00 72.56 160 LEU A O 1
ATOM 1242 N N . PRO A 1 161 ? -25.341 21.318 -28.364 1.00 63.47 161 PRO A N 1
ATOM 1243 C CA . PRO A 1 161 ? -25.313 19.964 -27.804 1.00 63.47 161 PRO A CA 1
ATOM 1244 C C . PRO A 1 161 ? -24.617 18.939 -28.711 1.00 63.47 161 PRO A C 1
ATOM 1246 O O . PRO A 1 161 ? -23.934 18.048 -28.221 1.00 63.47 161 PRO A O 1
ATOM 1249 N N . ALA A 1 162 ? -24.725 19.104 -30.033 1.00 69.62 162 ALA A N 1
ATOM 1250 C CA . ALA A 1 162 ? -24.054 18.251 -31.012 1.00 69.62 162 ALA A CA 1
ATOM 1251 C C . ALA A 1 162 ? -22.518 18.377 -30.987 1.00 69.62 162 ALA A C 1
ATOM 1253 O O . ALA A 1 162 ? -21.822 17.392 -31.217 1.00 69.62 162 ALA A O 1
ATOM 1254 N N . ASP A 1 163 ? -21.983 19.560 -30.680 1.00 66.81 163 ASP A N 1
ATOM 1255 C CA . ASP A 1 163 ? -20.538 19.778 -30.580 1.00 66.81 163 ASP A CA 1
ATOM 1256 C C . ASP A 1 163 ? -19.991 19.248 -29.248 1.00 66.81 163 ASP A C 1
ATOM 1258 O O . ASP A 1 163 ? -18.896 18.691 -29.214 1.00 66.81 163 ASP A O 1
ATOM 1262 N N . VAL A 1 164 ? -20.786 19.315 -28.172 1.00 69.69 164 VAL A N 1
ATOM 1263 C CA . VAL A 1 164 ? -20.465 18.670 -26.885 1.00 69.69 164 VAL A CA 1
ATOM 1264 C C . VAL A 1 164 ? -20.433 17.148 -27.037 1.00 69.69 164 VAL A C 1
ATOM 1266 O O . VAL A 1 164 ? -19.513 16.508 -26.536 1.00 69.69 164 VAL A O 1
ATOM 1269 N N . ILE A 1 165 ? -21.388 16.572 -27.775 1.00 70.62 165 ILE A N 1
ATOM 1270 C CA . ILE A 1 165 ? -21.408 15.135 -28.083 1.00 70.62 165 ILE A CA 1
ATOM 1271 C C . ILE A 1 165 ? -20.175 14.746 -28.901 1.00 70.62 165 ILE A C 1
ATOM 1273 O O . ILE A 1 165 ? -19.491 13.807 -28.520 1.00 70.62 165 ILE A O 1
ATOM 1277 N N . LYS A 1 166 ? -19.808 15.504 -29.942 1.00 67.06 166 LYS A N 1
ATOM 1278 C CA . LYS A 1 166 ? -18.583 15.238 -30.718 1.00 67.06 166 LYS A CA 1
ATOM 1279 C C . LYS A 1 166 ? -17.306 15.309 -29.880 1.00 67.06 166 LYS A C 1
ATOM 1281 O O . LYS A 1 166 ? -16.392 14.525 -30.110 1.00 67.06 166 LYS A O 1
ATOM 1286 N N . VAL A 1 167 ? -17.224 16.244 -28.931 1.00 68.44 167 VAL A N 1
ATOM 1287 C CA . VAL A 1 167 ? -16.085 16.340 -28.004 1.00 68.44 167 VAL A CA 1
ATOM 1288 C C . VAL A 1 167 ? -16.053 15.131 -27.070 1.00 68.44 167 VAL A C 1
ATOM 1290 O O . VAL A 1 167 ? -15.013 14.486 -26.969 1.00 68.44 167 VAL A O 1
ATOM 1293 N N . LEU A 1 168 ? -17.187 14.772 -26.464 1.00 70.56 168 LEU A N 1
ATOM 1294 C CA . LEU A 1 168 ? -17.293 13.593 -25.602 1.00 70.56 168 LEU A CA 1
ATOM 1295 C C . LEU A 1 168 ? -16.977 12.301 -26.365 1.00 70.56 168 LEU A C 1
ATOM 1297 O O . LEU A 1 168 ? -16.266 11.451 -25.848 1.00 70.56 168 LEU A O 1
ATOM 1301 N N . GLU A 1 169 ? -17.448 12.163 -27.604 1.00 70.75 169 GLU A N 1
ATOM 1302 C CA . GLU A 1 169 ? -17.162 11.016 -28.472 1.00 70.75 169 GLU A CA 1
ATOM 1303 C C . GLU A 1 169 ? -15.692 10.974 -28.904 1.00 70.75 169 GLU A C 1
ATOM 1305 O O . GLU A 1 169 ? -15.133 9.890 -29.065 1.00 70.75 169 GLU A O 1
ATOM 1310 N N . SER A 1 170 ? -15.026 12.126 -29.035 1.00 61.78 170 SER A N 1
ATOM 1311 C CA . SER A 1 170 ? -13.612 12.189 -29.420 1.00 61.78 170 SER A CA 1
ATOM 1312 C C . SER A 1 170 ? -12.648 11.621 -28.372 1.00 61.78 170 SER A C 1
ATOM 1314 O O . SER A 1 170 ? -11.562 11.192 -28.759 1.00 61.78 170 SER A O 1
ATOM 1316 N N . ASP A 1 171 ? -13.062 11.542 -27.101 1.00 59.69 171 ASP A N 1
ATOM 1317 C CA . ASP A 1 171 ? -12.318 10.859 -26.030 1.00 59.69 171 ASP A CA 1
ATOM 1318 C C . ASP A 1 171 ? -12.398 9.321 -26.144 1.00 59.69 171 ASP A C 1
ATOM 1320 O O . ASP A 1 171 ? -11.572 8.612 -25.567 1.00 59.69 171 ASP A O 1
ATOM 1324 N N . PHE A 1 172 ? -13.373 8.793 -26.899 1.00 62.91 172 PHE A N 1
ATOM 1325 C CA . PHE A 1 172 ? -13.583 7.352 -27.109 1.00 62.91 172 PHE A CA 1
ATOM 1326 C C . PHE A 1 172 ? -13.171 6.865 -28.504 1.00 62.91 172 PHE A C 1
ATOM 1328 O O . PHE A 1 172 ? -13.091 5.656 -28.728 1.00 62.91 172 PHE A O 1
ATOM 1335 N N . VAL A 1 173 ? -12.894 7.773 -29.445 1.00 56.81 173 VAL A N 1
ATOM 1336 C CA . VAL A 1 173 ? -12.306 7.414 -30.738 1.00 56.81 173 VAL A CA 1
ATOM 1337 C C . VAL A 1 173 ? -10.816 7.164 -30.532 1.00 56.81 173 VAL A C 1
ATOM 1339 O O . VAL A 1 173 ? -10.035 8.095 -30.341 1.00 56.81 173 VAL A O 1
ATOM 1342 N N . GLU A 1 174 ? -10.415 5.896 -30.612 1.00 49.47 174 GLU A N 1
ATOM 1343 C CA . GLU A 1 174 ? -9.016 5.488 -30.724 1.00 49.47 174 GLU A CA 1
ATOM 1344 C C . GLU A 1 174 ? -8.487 6.016 -32.067 1.00 49.47 174 GLU A C 1
ATOM 1346 O O . GLU A 1 174 ? -8.571 5.359 -33.106 1.00 49.47 174 GLU A O 1
ATOM 1351 N N . ARG A 1 175 ? -8.034 7.277 -32.087 1.00 50.16 175 ARG A N 1
ATOM 1352 C CA . ARG A 1 175 ? -7.375 7.842 -33.264 1.00 50.16 175 ARG A CA 1
ATOM 1353 C C . ARG A 1 175 ? -6.181 6.938 -33.539 1.00 50.16 175 ARG A C 1
ATOM 1355 O O . ARG A 1 175 ? -5.301 6.829 -32.687 1.00 50.16 175 ARG A O 1
ATOM 1362 N N . ALA A 1 176 ? -6.149 6.299 -34.710 1.00 52.25 176 ALA A N 1
ATOM 1363 C CA . ALA A 1 176 ? -4.900 5.797 -35.258 1.00 52.25 176 ALA A CA 1
ATOM 1364 C C . ALA A 1 176 ? -3.954 6.997 -35.234 1.00 52.25 176 ALA A C 1
ATOM 1366 O O . ALA A 1 176 ? -4.210 7.992 -35.907 1.00 52.25 176 ALA A O 1
ATOM 1367 N N . SER A 1 177 ? -2.995 6.976 -34.315 1.00 48.56 177 SER A N 1
ATOM 1368 C CA . SER A 1 177 ? -2.176 8.131 -33.986 1.00 48.56 177 SER A CA 1
ATOM 1369 C C . SER A 1 177 ? -1.367 8.517 -35.217 1.00 48.56 177 SER A C 1
ATOM 1371 O O . SER A 1 177 ? -0.317 7.928 -35.472 1.00 48.56 177 SER A O 1
ATOM 1373 N N . GLU A 1 178 ? -1.858 9.484 -35.984 1.00 52.66 178 GLU A N 1
ATOM 1374 C CA . GLU A 1 178 ? -0.984 10.320 -36.785 1.00 52.66 178 GLU A CA 1
ATOM 1375 C C . GLU A 1 178 ? -0.138 11.097 -35.772 1.00 52.66 178 GLU A C 1
ATOM 1377 O O . GLU A 1 178 ? -0.644 11.886 -34.976 1.00 52.66 178 GLU A O 1
ATOM 1382 N N . ASP A 1 179 ? 1.134 10.712 -35.742 1.00 51.22 179 ASP A N 1
ATOM 1383 C CA . ASP A 1 179 ? 2.234 11.244 -34.949 1.00 51.22 179 ASP A CA 1
ATOM 1384 C C . ASP A 1 179 ? 2.156 11.023 -33.429 1.00 51.22 179 ASP A C 1
ATOM 1386 O O . ASP A 1 179 ? 1.724 11.856 -32.632 1.00 51.22 179 ASP A O 1
ATOM 1390 N N . SER A 1 180 ? 2.724 9.893 -32.992 1.00 55.38 180 SER A N 1
ATOM 1391 C CA . SER A 1 180 ? 3.262 9.764 -31.634 1.00 55.38 180 SER A CA 1
ATOM 1392 C C . SER A 1 180 ? 4.389 10.788 -31.460 1.00 55.38 180 SER A C 1
ATOM 1394 O O . SER A 1 180 ? 5.557 10.484 -31.703 1.00 55.38 180 SER A O 1
ATOM 1396 N N . HIS A 1 181 ? 4.045 12.016 -31.074 1.00 59.53 181 HIS A N 1
ATOM 1397 C CA . HIS A 1 181 ? 5.020 13.072 -30.835 1.00 59.53 181 HIS A CA 1
ATOM 1398 C C . HIS A 1 181 ? 5.988 12.634 -29.729 1.00 59.53 181 HIS A C 1
ATOM 1400 O O . HIS A 1 181 ? 5.617 12.518 -28.561 1.00 59.53 181 HIS A O 1
ATOM 1406 N N . MET A 1 182 ? 7.235 12.355 -30.111 1.00 68.00 182 MET A N 1
ATOM 1407 C CA . MET A 1 182 ? 8.299 12.011 -29.173 1.00 68.00 182 MET A CA 1
ATOM 1408 C C . MET A 1 182 ? 8.580 13.201 -28.255 1.00 68.00 182 MET A C 1
ATOM 1410 O O . MET A 1 182 ? 8.704 14.337 -28.723 1.00 68.00 182 MET A O 1
ATOM 1414 N N . SER A 1 183 ? 8.716 12.952 -26.953 1.00 76.00 183 SER A N 1
ATOM 1415 C CA . SER A 1 183 ? 9.150 13.986 -26.015 1.00 76.00 183 SER A CA 1
ATOM 1416 C C . SER A 1 183 ? 10.567 14.457 -26.359 1.00 76.00 183 SER A C 1
ATOM 1418 O O . SER A 1 183 ? 11.379 13.704 -26.900 1.00 76.00 183 SER A O 1
ATOM 1420 N N . GLN A 1 184 ? 10.923 15.685 -25.969 1.00 77.75 184 GLN A N 1
ATOM 1421 C CA . GLN A 1 184 ? 12.317 16.144 -26.043 1.00 77.75 184 GLN A CA 1
ATOM 1422 C C . GLN A 1 184 ? 13.261 15.216 -25.258 1.00 77.75 184 GLN A C 1
ATOM 1424 O O . GLN A 1 184 ? 14.404 15.009 -25.667 1.00 77.75 184 GLN A O 1
ATOM 1429 N N . GLU A 1 185 ? 12.781 14.614 -24.161 1.00 77.62 185 GLU A N 1
ATOM 1430 C CA . GLU A 1 185 ? 13.546 13.609 -23.413 1.00 77.62 185 GLU A CA 1
ATOM 1431 C C . GLU A 1 185 ? 13.752 12.318 -24.226 1.00 77.62 185 GLU A C 1
ATOM 1433 O O . GLU A 1 185 ? 14.836 11.735 -24.169 1.00 77.62 185 GLU A O 1
ATOM 1438 N N . ASP A 1 186 ? 12.763 11.912 -25.030 1.00 81.44 186 ASP A N 1
ATOM 1439 C CA . ASP A 1 186 ? 12.848 10.719 -25.879 1.00 81.44 186 ASP A CA 1
ATOM 1440 C C . ASP A 1 186 ? 13.826 10.931 -27.040 1.00 81.44 186 ASP A C 1
ATOM 1442 O O . ASP A 1 186 ? 14.639 10.056 -27.342 1.00 81.44 186 ASP A O 1
ATOM 1446 N N . LEU A 1 187 ? 13.815 12.120 -27.650 1.00 83.25 187 LEU A N 1
ATOM 1447 C CA . LEU A 1 187 ? 14.778 12.493 -28.690 1.00 83.25 187 LEU A CA 1
ATOM 1448 C C . LEU A 1 187 ? 16.216 12.506 -28.149 1.00 83.25 187 LEU A C 1
ATOM 1450 O O . LEU A 1 187 ? 17.135 11.989 -28.790 1.00 83.25 187 LEU A O 1
ATOM 1454 N N . LEU A 1 188 ? 16.419 13.048 -26.943 1.00 83.31 188 LEU A N 1
ATOM 1455 C CA . LEU A 1 188 ? 17.720 13.035 -26.267 1.00 83.31 188 LEU A CA 1
ATOM 1456 C C . LEU A 1 188 ? 18.180 11.610 -25.942 1.00 83.31 188 LEU A C 1
ATOM 1458 O O . LEU A 1 188 ? 19.358 11.284 -26.124 1.00 83.31 188 LEU A O 1
ATOM 1462 N N . PHE A 1 189 ? 17.263 10.758 -25.481 1.00 85.38 189 PHE A N 1
ATOM 1463 C CA . PHE A 1 189 ? 17.527 9.347 -25.222 1.00 85.38 189 PHE A CA 1
ATOM 1464 C C . PHE A 1 189 ? 17.971 8.618 -26.495 1.00 85.38 189 PHE A C 1
ATOM 1466 O O . PHE A 1 189 ? 19.036 7.996 -26.494 1.00 85.38 189 PHE A O 1
ATOM 1473 N N . LEU A 1 190 ? 17.204 8.736 -27.585 1.00 86.25 190 LEU A N 1
ATOM 1474 C CA . LEU A 1 190 ? 17.524 8.087 -28.857 1.00 86.25 190 LEU A CA 1
ATOM 1475 C C . LEU A 1 190 ? 18.877 8.552 -29.398 1.00 86.25 190 LEU A C 1
ATOM 1477 O O . LEU A 1 190 ? 19.727 7.717 -29.699 1.00 86.25 190 LEU A O 1
ATOM 1481 N N . SER A 1 191 ? 19.123 9.867 -29.411 1.00 86.19 191 SER A N 1
ATOM 1482 C CA . SER A 1 191 ? 20.400 10.436 -29.865 1.00 86.19 191 SER A CA 1
ATOM 1483 C C . SER A 1 191 ? 21.592 9.892 -29.072 1.00 86.19 191 SER A C 1
ATOM 1485 O O . SER A 1 191 ? 22.662 9.628 -29.624 1.00 86.19 191 SER A O 1
ATOM 1487 N N . LYS A 1 192 ? 21.423 9.710 -27.758 1.00 86.25 192 LYS A N 1
ATOM 1488 C CA . LYS A 1 192 ? 22.471 9.186 -26.880 1.00 86.25 192 LYS A CA 1
ATOM 1489 C C . LYS A 1 192 ? 22.749 7.705 -27.122 1.00 86.25 192 LYS A C 1
ATOM 1491 O O . LYS A 1 192 ? 23.905 7.294 -27.067 1.00 86.25 192 LYS A O 1
ATOM 1496 N N . MET A 1 193 ? 21.707 6.923 -27.375 1.00 87.00 193 MET A N 1
ATOM 1497 C CA . MET A 1 193 ? 21.807 5.489 -27.634 1.00 87.00 193 MET A CA 1
ATOM 1498 C C . MET A 1 193 ? 22.427 5.222 -29.004 1.00 87.00 193 MET A C 1
ATOM 1500 O O . MET A 1 193 ? 23.413 4.496 -29.087 1.00 87.00 193 MET A O 1
ATOM 1504 N N . GLU A 1 194 ? 21.926 5.886 -30.047 1.00 85.50 194 GLU A N 1
ATOM 1505 C CA . GLU A 1 194 ? 22.428 5.762 -31.419 1.00 85.50 194 GLU A CA 1
ATOM 1506 C C . GLU A 1 194 ? 23.930 6.065 -31.510 1.00 85.50 194 GLU A C 1
ATOM 1508 O O . GLU A 1 194 ? 24.682 5.323 -32.136 1.00 85.50 194 GLU A O 1
ATOM 1513 N N . LYS A 1 195 ? 24.399 7.106 -30.812 1.00 84.81 195 LYS A N 1
ATOM 1514 C CA . LYS A 1 195 ? 25.817 7.501 -30.825 1.00 84.81 195 LYS A CA 1
ATOM 1515 C C . LYS A 1 195 ? 26.734 6.615 -29.983 1.00 84.81 195 LYS A C 1
ATOM 1517 O O . LYS A 1 195 ? 27.948 6.669 -30.170 1.00 84.81 195 LYS A O 1
ATOM 1522 N N . GLY A 1 196 ? 26.203 5.890 -28.999 1.00 83.19 196 GLY A N 1
ATOM 1523 C CA . GLY A 1 196 ? 27.028 5.215 -27.995 1.00 83.19 196 GLY A CA 1
ATOM 1524 C C . GLY A 1 196 ? 26.974 3.694 -28.009 1.00 83.19 196 GLY A C 1
ATOM 1525 O O . GLY A 1 196 ? 27.779 3.081 -27.308 1.00 83.19 196 GLY A O 1
ATOM 1526 N N . ILE A 1 197 ? 26.061 3.078 -28.764 1.00 89.25 197 ILE A N 1
ATOM 1527 C CA . ILE A 1 197 ? 26.060 1.624 -28.938 1.00 89.25 197 ILE A CA 1
ATOM 1528 C C . ILE A 1 197 ? 27.286 1.232 -29.767 1.00 89.25 197 ILE A C 1
ATOM 1530 O O . ILE A 1 197 ? 27.470 1.698 -30.890 1.00 89.25 197 ILE A O 1
ATOM 1534 N N . ARG A 1 198 ? 28.140 0.373 -29.211 1.00 86.81 198 ARG A N 1
ATOM 1535 C CA . ARG A 1 198 ? 29.347 -0.135 -29.871 1.00 86.81 198 ARG A CA 1
ATOM 1536 C C . ARG A 1 198 ? 29.425 -1.638 -29.671 1.00 86.81 198 ARG A C 1
ATOM 1538 O O . ARG A 1 198 ? 29.260 -2.114 -28.555 1.00 86.81 198 ARG A O 1
ATOM 1545 N N . LEU A 1 199 ? 29.692 -2.379 -30.738 1.00 85.88 199 LEU A N 1
ATOM 1546 C CA . LEU A 1 199 ? 30.088 -3.778 -30.628 1.00 85.88 199 LEU A CA 1
ATOM 1547 C C . LEU A 1 199 ? 31.596 -3.812 -30.376 1.00 85.88 199 LEU A C 1
ATOM 1549 O O . LEU A 1 199 ? 32.360 -3.232 -31.148 1.00 85.88 199 LEU A O 1
ATOM 1553 N N . LYS A 1 200 ? 32.009 -4.424 -29.273 1.00 83.62 200 LYS A N 1
ATOM 1554 C CA . LYS A 1 200 ? 33.417 -4.655 -28.957 1.00 83.62 200 LYS A CA 1
ATOM 1555 C C . LYS A 1 200 ? 33.956 -5.840 -29.754 1.00 83.62 200 LYS A C 1
ATOM 1557 O O . LYS A 1 200 ? 33.198 -6.713 -30.169 1.00 83.62 200 LYS A O 1
ATOM 1562 N N . ASP A 1 201 ? 35.277 -5.891 -29.906 1.00 86.38 201 ASP A N 1
ATOM 1563 C CA . ASP A 1 201 ? 35.975 -6.980 -30.604 1.00 86.38 201 ASP A CA 1
ATOM 1564 C C . ASP A 1 201 ? 35.791 -8.349 -29.915 1.00 86.38 201 ASP A C 1
ATOM 1566 O O . ASP A 1 201 ? 35.961 -9.390 -30.541 1.00 86.38 201 ASP A O 1
ATOM 1570 N N . ASP A 1 202 ? 35.400 -8.354 -28.635 1.00 85.56 202 ASP A N 1
ATOM 1571 C CA . ASP A 1 202 ? 35.031 -9.546 -27.858 1.00 85.56 202 ASP A CA 1
ATOM 1572 C C . ASP A 1 202 ? 33.588 -10.034 -28.118 1.00 85.56 202 ASP A C 1
ATOM 1574 O O . ASP A 1 202 ? 33.145 -11.015 -27.522 1.00 85.56 202 ASP A O 1
ATOM 1578 N N . GLY A 1 203 ? 32.850 -9.370 -29.016 1.00 82.31 203 GLY A N 1
ATOM 1579 C CA . GLY A 1 203 ? 31.468 -9.699 -29.364 1.00 82.31 203 GLY A CA 1
ATOM 1580 C C . GLY A 1 203 ? 30.415 -9.129 -28.407 1.00 82.31 203 GLY A C 1
ATOM 1581 O O . GLY A 1 203 ? 29.223 -9.384 -28.600 1.00 82.31 203 GLY A O 1
ATOM 1582 N N . HIS A 1 204 ? 30.801 -8.345 -27.396 1.00 80.50 204 HIS A N 1
ATOM 1583 C CA . HIS A 1 204 ? 29.853 -7.728 -26.470 1.00 80.50 204 HIS A CA 1
ATOM 1584 C C . HIS A 1 204 ? 29.398 -6.339 -26.932 1.00 80.50 204 HIS A C 1
ATOM 1586 O O . HIS A 1 204 ? 30.192 -5.496 -27.351 1.00 80.50 204 HIS A O 1
ATOM 1592 N N . TYR A 1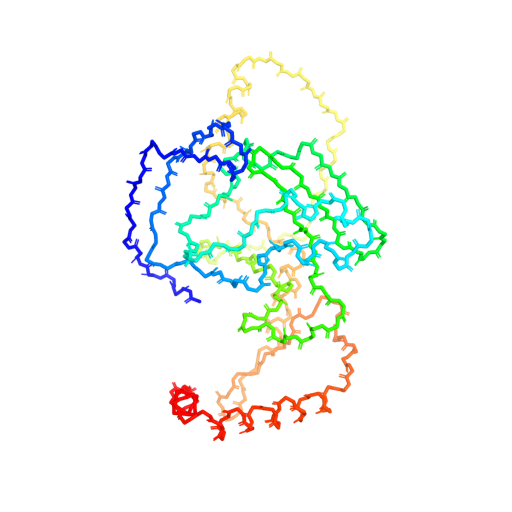 205 ? 28.100 -6.059 -26.795 1.00 85.25 205 TYR A N 1
ATOM 1593 C CA . TYR A 1 205 ? 27.569 -4.712 -26.990 1.00 85.25 205 TYR A CA 1
ATOM 1594 C C . TYR A 1 205 ? 27.833 -3.846 -25.757 1.00 85.25 205 TYR A C 1
ATOM 1596 O O . TYR A 1 205 ? 27.383 -4.142 -24.650 1.00 85.25 205 TYR A O 1
ATOM 1604 N N . GLU A 1 206 ? 28.528 -2.737 -25.959 1.00 86.75 206 GLU A N 1
ATOM 1605 C CA . GLU A 1 206 ? 28.600 -1.631 -25.015 1.00 86.75 206 GLU A CA 1
ATOM 1606 C C . GLU A 1 206 ? 27.566 -0.570 -25.388 1.00 86.75 206 GLU A C 1
ATOM 1608 O O . GLU A 1 206 ? 27.367 -0.262 -26.559 1.00 86.75 206 GLU A O 1
ATOM 1613 N N . MET A 1 207 ? 26.899 -0.008 -24.384 1.00 88.25 207 MET A N 1
ATOM 1614 C CA . MET A 1 207 ? 25.861 1.000 -24.556 1.00 88.25 207 MET A CA 1
ATOM 1615 C C . MET A 1 207 ? 25.952 2.029 -23.426 1.00 88.25 207 MET A C 1
ATOM 1617 O O . MET A 1 207 ? 26.171 1.649 -22.270 1.00 88.25 207 MET A O 1
ATOM 1621 N N . PRO A 1 208 ? 25.790 3.333 -23.705 1.00 85.44 208 PRO A N 1
ATOM 1622 C CA . PRO A 1 208 ? 25.927 4.367 -22.694 1.00 85.44 208 PRO A CA 1
ATOM 1623 C C . PRO A 1 208 ? 24.716 4.389 -21.763 1.00 85.44 208 PRO A C 1
ATOM 1625 O O . PRO A 1 208 ? 23.574 4.215 -22.179 1.00 85.44 208 PRO A O 1
ATOM 1628 N N . LEU A 1 209 ? 24.946 4.714 -20.490 1.00 85.06 209 LEU A N 1
ATOM 1629 C CA . LEU A 1 209 ? 23.857 4.916 -19.534 1.00 85.06 209 LEU A CA 1
ATOM 1630 C C . LEU A 1 209 ? 23.108 6.232 -19.827 1.00 85.06 209 LEU A C 1
ATOM 1632 O O . LEU A 1 209 ? 23.732 7.303 -19.799 1.00 85.06 209 LEU A O 1
ATOM 1636 N N . PRO A 1 210 ? 21.781 6.207 -20.058 1.00 84.31 210 PRO A N 1
ATOM 1637 C CA . PRO A 1 210 ? 21.004 7.343 -20.553 1.00 84.31 210 PRO A CA 1
ATOM 1638 C C . PRO A 1 210 ? 20.607 8.344 -19.450 1.00 84.31 210 PRO A C 1
ATOM 1640 O O . PRO A 1 210 ? 19.441 8.621 -19.205 1.00 84.31 210 PRO A O 1
ATOM 1643 N N . PHE A 1 211 ? 21.590 8.923 -18.760 1.00 84.00 211 PHE A N 1
ATOM 1644 C CA . PHE A 1 211 ? 21.354 10.021 -17.812 1.00 84.00 211 PHE A CA 1
ATOM 1645 C C . PHE A 1 211 ? 20.807 11.293 -18.483 1.00 84.00 211 PHE A C 1
ATOM 1647 O O . PHE A 1 211 ? 21.311 11.668 -19.545 1.00 84.00 211 PHE A O 1
ATOM 1654 N N . LYS A 1 212 ? 19.874 11.986 -17.804 1.00 75.94 212 LYS A N 1
ATOM 1655 C CA . LYS A 1 212 ? 19.180 13.202 -18.281 1.00 75.94 212 LYS A CA 1
ATOM 1656 C C . LYS A 1 212 ? 20.079 14.435 -18.463 1.00 75.94 212 LYS A C 1
ATOM 1658 O O . LYS A 1 212 ? 19.953 15.135 -19.455 1.00 75.94 212 LYS A O 1
ATOM 1663 N N . LYS A 1 213 ? 20.973 14.721 -17.507 1.00 77.31 213 LYS A N 1
ATOM 1664 C CA . LYS A 1 213 ? 21.800 15.951 -17.466 1.00 77.31 213 LYS A CA 1
ATOM 1665 C C . LYS A 1 213 ? 23.311 15.653 -17.410 1.00 77.31 213 LYS A C 1
ATOM 1667 O O . LYS A 1 213 ? 24.068 16.400 -16.804 1.00 77.31 213 LYS A O 1
ATOM 1672 N N . GLY A 1 214 ? 23.745 14.531 -17.998 1.00 77.56 214 GLY A N 1
ATOM 1673 C CA . GLY A 1 214 ? 25.138 14.048 -17.946 1.00 77.56 214 GLY A CA 1
ATOM 1674 C C . GLY A 1 214 ? 25.389 12.977 -16.876 1.00 77.56 214 GLY A C 1
ATOM 1675 O O . GLY A 1 214 ? 24.469 12.584 -16.162 1.00 77.56 214 GLY A O 1
ATOM 1676 N N . ARG A 1 215 ? 26.619 12.443 -16.800 1.00 78.75 215 ARG A N 1
ATOM 1677 C CA . ARG A 1 215 ? 26.969 11.393 -15.825 1.00 78.75 215 ARG A CA 1
ATOM 1678 C C . ARG A 1 215 ? 26.934 11.991 -14.411 1.00 78.75 215 ARG A C 1
ATOM 1680 O O . ARG A 1 215 ? 27.718 12.899 -14.147 1.00 78.75 215 ARG A O 1
ATOM 1687 N N . PRO A 1 216 ? 26.052 11.516 -13.515 1.00 82.56 216 PRO A N 1
ATOM 1688 C CA . PRO A 1 216 ? 25.999 12.028 -12.155 1.00 82.56 216 PRO A CA 1
ATOM 1689 C C . PRO A 1 216 ? 27.282 11.665 -11.404 1.00 82.56 216 PRO A C 1
ATOM 1691 O O . PRO A 1 216 ? 27.907 10.637 -11.684 1.00 82.56 216 PRO A O 1
ATOM 1694 N N . ASN A 1 217 ? 27.651 12.497 -10.430 1.00 83.12 217 ASN A N 1
ATOM 1695 C CA . ASN A 1 217 ? 28.682 12.139 -9.467 1.00 83.12 217 ASN A CA 1
ATOM 1696 C C . ASN A 1 217 ? 28.114 11.047 -8.549 1.00 83.12 217 ASN A C 1
ATOM 1698 O O . ASN A 1 217 ? 27.231 11.315 -7.735 1.00 83.12 217 ASN A O 1
ATOM 1702 N N . LEU A 1 218 ? 28.557 9.806 -8.750 1.00 80.94 218 LEU A N 1
ATOM 1703 C CA . LEU A 1 218 ? 28.136 8.662 -7.949 1.00 80.94 218 LEU A CA 1
ATOM 1704 C C . LEU A 1 218 ? 29.183 8.428 -6.852 1.00 80.94 218 LEU A C 1
ATOM 1706 O O . LEU A 1 218 ? 30.351 8.227 -7.191 1.00 80.94 218 LEU A O 1
ATOM 1710 N N . PRO A 1 219 ? 28.798 8.437 -5.563 1.00 84.12 219 PRO A N 1
ATOM 1711 C CA . PRO A 1 219 ? 29.731 8.160 -4.479 1.00 84.12 219 PRO A CA 1
ATOM 1712 C C . PRO A 1 219 ? 30.233 6.713 -4.545 1.00 84.12 219 PRO A C 1
ATOM 1714 O O . PRO A 1 219 ? 29.533 5.820 -5.033 1.00 84.12 219 PRO A O 1
ATOM 1717 N N . ASP A 1 220 ? 31.439 6.474 -4.026 1.00 83.88 220 ASP A N 1
ATOM 1718 C CA . ASP A 1 220 ? 32.015 5.131 -3.968 1.00 83.88 220 ASP A CA 1
ATOM 1719 C C . ASP A 1 220 ? 31.176 4.226 -3.051 1.00 83.88 220 ASP A C 1
ATOM 1721 O O . ASP A 1 220 ? 31.148 4.376 -1.828 1.00 83.88 220 ASP A O 1
ATOM 1725 N N . ASN A 1 221 ? 30.480 3.263 -3.654 1.00 89.25 221 ASN A N 1
ATOM 1726 C CA . ASN A 1 221 ? 29.647 2.297 -2.949 1.00 89.25 221 ASN A CA 1
ATOM 1727 C C . ASN A 1 221 ? 30.382 0.980 -2.637 1.00 89.25 221 ASN A C 1
ATOM 1729 O O . ASN A 1 221 ? 29.740 0.031 -2.170 1.00 89.25 221 ASN A O 1
ATOM 1733 N N . LYS A 1 222 ? 31.704 0.896 -2.852 1.00 87.81 222 LYS A N 1
ATOM 1734 C CA . LYS A 1 222 ? 32.501 -0.330 -2.676 1.00 87.81 222 LYS A CA 1
ATOM 1735 C C . LYS A 1 222 ? 32.358 -0.934 -1.284 1.00 87.81 222 LYS A C 1
ATOM 1737 O O . LYS A 1 222 ? 32.174 -2.144 -1.161 1.00 87.81 222 LYS A O 1
ATOM 1742 N N . VAL A 1 223 ? 32.382 -0.110 -0.235 1.00 83.69 223 VAL A N 1
ATOM 1743 C CA . VAL A 1 223 ? 32.225 -0.579 1.154 1.00 83.69 223 VAL A CA 1
ATOM 1744 C C . VAL A 1 223 ? 30.863 -1.253 1.351 1.00 83.69 223 VAL A C 1
ATOM 1746 O O . VAL A 1 223 ? 30.787 -2.362 1.883 1.00 83.69 223 VAL A O 1
ATOM 1749 N N . CYS A 1 224 ? 29.795 -0.631 0.845 1.00 77.50 224 CYS A N 1
ATOM 1750 C CA . CYS A 1 224 ? 28.443 -1.182 0.900 1.00 77.50 224 CYS A CA 1
ATOM 1751 C C . CYS A 1 224 ? 28.313 -2.466 0.067 1.00 77.50 224 CYS A C 1
ATOM 1753 O O . CYS A 1 224 ? 27.696 -3.434 0.515 1.00 77.50 224 CYS A O 1
ATOM 1755 N N . ALA A 1 225 ? 28.913 -2.506 -1.126 1.00 83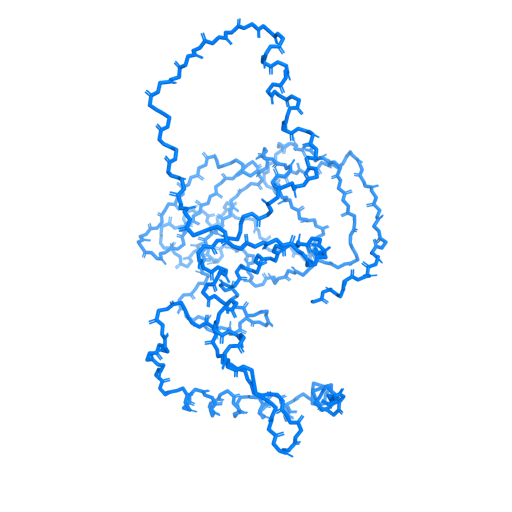.88 225 ALA A N 1
ATOM 1756 C CA . ALA A 1 225 ? 28.904 -3.681 -1.993 1.00 83.88 225 ALA A CA 1
ATOM 1757 C C . ALA A 1 225 ? 29.613 -4.878 -1.335 1.00 83.88 225 ALA A C 1
ATOM 1759 O O . ALA A 1 225 ? 29.069 -5.982 -1.311 1.00 83.88 225 ALA A O 1
ATOM 1760 N N . ILE A 1 226 ? 30.777 -4.651 -0.717 1.00 85.38 226 ILE A N 1
ATOM 1761 C CA . ILE A 1 226 ? 31.516 -5.681 0.028 1.00 85.38 226 ILE A CA 1
ATOM 1762 C C . ILE A 1 226 ? 30.709 -6.161 1.238 1.00 85.38 226 ILE A C 1
ATOM 1764 O O . ILE A 1 226 ? 30.650 -7.363 1.505 1.00 85.38 226 ILE A O 1
ATOM 1768 N N . HIS A 1 227 ? 30.067 -5.247 1.968 1.00 83.00 227 HIS A N 1
ATOM 1769 C CA . HIS A 1 227 ? 29.217 -5.623 3.094 1.00 83.00 227 HIS A CA 1
ATOM 1770 C C . HIS A 1 227 ? 28.057 -6.527 2.644 1.00 83.00 227 HIS A C 1
ATOM 1772 O O . HIS A 1 227 ? 27.860 -7.603 3.213 1.00 83.00 227 HIS A O 1
ATOM 1778 N N . ARG A 1 228 ? 27.346 -6.143 1.574 1.00 89.50 228 ARG A N 1
ATOM 1779 C CA . ARG A 1 228 ? 26.266 -6.949 0.979 1.00 89.50 228 ARG A CA 1
ATOM 1780 C C . ARG A 1 228 ? 26.760 -8.322 0.527 1.00 89.50 228 ARG A C 1
ATOM 1782 O O . ARG A 1 228 ? 26.082 -9.312 0.794 1.00 89.50 228 ARG A O 1
ATOM 1789 N N . LEU A 1 229 ? 27.950 -8.398 -0.074 1.00 89.88 229 LEU A N 1
ATOM 1790 C CA . LEU A 1 229 ? 28.569 -9.664 -0.475 1.00 89.88 229 LEU A CA 1
ATOM 1791 C C . LEU A 1 229 ? 28.810 -10.587 0.728 1.00 89.88 229 LEU A C 1
ATOM 1793 O O . LEU A 1 229 ? 28.425 -11.753 0.688 1.00 89.88 229 LEU A O 1
ATOM 1797 N N . ARG A 1 230 ? 29.369 -10.064 1.827 1.00 88.19 230 ARG A N 1
ATOM 1798 C CA . ARG A 1 230 ? 29.577 -10.845 3.062 1.00 88.19 230 ARG A CA 1
ATOM 1799 C C . ARG A 1 230 ? 28.255 -11.332 3.656 1.00 88.19 230 ARG A C 1
ATOM 1801 O O . ARG A 1 230 ? 28.168 -12.461 4.135 1.00 88.19 230 ARG A O 1
ATOM 1808 N N . CYS A 1 231 ? 27.216 -10.501 3.632 1.00 85.94 231 CYS A N 1
ATOM 1809 C CA . CYS A 1 231 ? 25.886 -10.892 4.099 1.00 85.94 231 CYS A CA 1
ATOM 1810 C C . CYS A 1 231 ? 25.273 -11.992 3.222 1.00 85.94 231 CYS A C 1
ATOM 1812 O O . CYS A 1 231 ? 24.725 -12.960 3.755 1.00 85.94 231 CYS A O 1
ATOM 1814 N N . LEU A 1 232 ? 25.422 -11.887 1.899 1.00 88.38 232 LEU A N 1
ATOM 1815 C CA . LEU A 1 232 ? 25.004 -12.925 0.962 1.00 88.38 232 LEU A CA 1
ATOM 1816 C C . LEU A 1 232 ? 25.749 -14.238 1.225 1.00 88.38 232 LEU A C 1
ATOM 1818 O O . LEU A 1 232 ? 25.112 -15.281 1.342 1.00 88.38 232 LEU A O 1
ATOM 1822 N N . GLU A 1 233 ? 27.067 -14.189 1.410 1.00 90.62 233 GLU A N 1
ATOM 1823 C CA . GLU A 1 233 ? 27.885 -15.363 1.722 1.00 90.62 233 GLU A CA 1
ATOM 1824 C C . GLU A 1 233 ? 27.402 -16.071 3.000 1.00 90.62 233 GLU A C 1
ATOM 1826 O O . GLU A 1 233 ? 27.213 -17.290 3.013 1.00 90.62 233 GLU A O 1
ATOM 1831 N N . ARG A 1 234 ? 27.118 -15.313 4.069 1.00 89.62 234 ARG A N 1
ATOM 1832 C CA . ARG A 1 234 ? 26.542 -15.874 5.304 1.00 89.62 234 ARG A CA 1
ATOM 1833 C C . ARG A 1 234 ? 25.166 -16.496 5.062 1.00 89.62 234 ARG A C 1
ATOM 1835 O O . ARG A 1 234 ? 24.889 -17.572 5.592 1.00 89.62 234 ARG A O 1
ATOM 1842 N N . LYS A 1 235 ? 24.307 -15.850 4.264 1.00 87.31 235 LYS A N 1
ATOM 1843 C CA . LYS A 1 235 ? 22.965 -16.357 3.929 1.00 87.31 235 LYS A CA 1
ATOM 1844 C C . LYS A 1 235 ? 23.044 -17.677 3.156 1.00 87.31 235 LYS A C 1
ATOM 1846 O O . LYS A 1 235 ? 22.303 -18.604 3.480 1.00 87.31 235 LYS A O 1
ATOM 1851 N N . LEU A 1 236 ? 23.974 -17.774 2.206 1.00 90.25 236 LEU A N 1
ATOM 1852 C CA . LEU A 1 236 ? 24.243 -18.982 1.425 1.00 90.25 236 LEU A CA 1
ATOM 1853 C C . LEU A 1 236 ? 24.785 -20.123 2.300 1.00 90.25 236 LEU A C 1
ATOM 1855 O O . LEU A 1 236 ? 24.323 -21.254 2.182 1.00 90.25 236 LEU A O 1
ATOM 1859 N N . LYS A 1 237 ? 25.701 -19.829 3.235 1.00 89.56 237 LYS A N 1
ATOM 1860 C CA . LYS A 1 237 ? 26.211 -20.822 4.202 1.00 89.56 237 LYS A CA 1
ATOM 1861 C C . LYS A 1 237 ? 25.125 -21.318 5.161 1.00 89.56 237 LYS A C 1
ATOM 1863 O O . LYS A 1 237 ? 25.113 -22.493 5.517 1.00 89.56 237 LYS A O 1
ATOM 1868 N N . ARG A 1 238 ? 24.212 -20.433 5.574 1.00 89.62 238 ARG A N 1
ATOM 1869 C CA . ARG A 1 238 ? 23.129 -20.754 6.516 1.00 89.62 238 ARG A CA 1
ATOM 1870 C C . ARG A 1 238 ? 22.011 -21.582 5.880 1.00 89.62 238 ARG A C 1
ATOM 1872 O O . ARG A 1 238 ? 21.468 -22.456 6.545 1.00 89.62 238 ARG A O 1
ATOM 1879 N N . ASN A 1 239 ? 21.642 -21.307 4.627 1.00 91.12 239 ASN A N 1
ATOM 1880 C CA . ASN A 1 239 ? 20.523 -21.970 3.955 1.00 91.12 239 ASN A CA 1
ATOM 1881 C C . ASN A 1 239 ? 20.987 -22.711 2.689 1.00 91.12 239 ASN A C 1
ATOM 1883 O O . ASN A 1 239 ? 21.190 -22.110 1.633 1.00 91.12 239 ASN A O 1
ATOM 1887 N N . LYS A 1 240 ? 21.089 -24.044 2.802 1.00 90.25 240 LYS A N 1
ATOM 1888 C CA . LYS A 1 240 ? 21.523 -24.937 1.715 1.00 90.25 240 LYS A CA 1
ATOM 1889 C C . LYS A 1 240 ? 20.584 -24.923 0.504 1.00 90.25 240 LYS A C 1
ATOM 1891 O O . LYS A 1 240 ? 21.071 -25.035 -0.618 1.00 90.25 240 LYS A O 1
ATOM 1896 N N . GLN A 1 241 ? 19.275 -24.766 0.717 1.00 90.19 241 GLN A N 1
ATOM 1897 C CA . GLN A 1 241 ? 18.298 -24.697 -0.373 1.00 90.19 241 GLN A CA 1
ATOM 1898 C C . GLN A 1 241 ? 18.474 -23.398 -1.166 1.00 90.19 241 GLN A C 1
ATOM 1900 O O . GLN A 1 241 ? 18.682 -23.439 -2.373 1.00 90.19 241 GLN A O 1
ATOM 1905 N N . TYR A 1 242 ? 18.543 -22.259 -0.467 1.00 87.75 242 TYR A N 1
ATOM 1906 C CA . TYR A 1 242 ? 18.783 -20.953 -1.090 1.00 87.75 242 TYR A CA 1
ATOM 1907 C C . TYR A 1 242 ? 20.105 -20.915 -1.872 1.00 87.75 242 TYR A C 1
ATOM 1909 O O . TYR A 1 242 ? 20.176 -20.313 -2.937 1.00 87.75 242 TYR A O 1
ATOM 1917 N N . HIS A 1 243 ? 21.153 -21.582 -1.376 1.00 90.62 243 HIS A N 1
ATOM 1918 C CA . HIS A 1 243 ? 22.413 -21.716 -2.108 1.00 90.62 243 HIS A CA 1
ATOM 1919 C C . HIS A 1 243 ? 22.270 -22.501 -3.415 1.00 90.62 243 HIS A C 1
ATOM 1921 O O . HIS A 1 243 ? 22.837 -22.096 -4.430 1.00 90.62 243 HIS A O 1
ATOM 1927 N N . LYS A 1 244 ? 21.510 -23.602 -3.409 1.00 90.75 244 LYS A N 1
ATOM 1928 C CA . LYS A 1 244 ? 21.263 -24.403 -4.613 1.00 90.75 244 LYS A CA 1
ATOM 1929 C C . LYS A 1 244 ? 20.487 -23.604 -5.665 1.00 90.75 244 LYS A C 1
ATOM 1931 O O . LYS A 1 244 ? 20.897 -23.584 -6.824 1.00 90.75 244 LYS A O 1
ATOM 1936 N N . ASP A 1 245 ? 19.437 -22.903 -5.248 1.00 88.50 245 ASP A N 1
ATOM 1937 C CA . ASP A 1 245 ? 18.603 -22.091 -6.142 1.00 88.50 245 ASP A CA 1
ATOM 1938 C C . ASP A 1 245 ? 19.400 -20.907 -6.714 1.00 88.50 24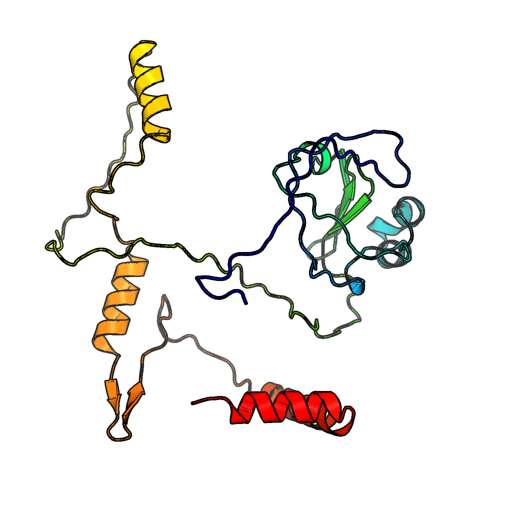5 ASP A C 1
ATOM 1940 O O . ASP A 1 245 ? 19.372 -20.653 -7.917 1.00 88.50 245 ASP A O 1
ATOM 1944 N N . TYR A 1 246 ? 20.196 -20.235 -5.871 1.00 87.62 246 TYR A N 1
ATOM 1945 C CA . TYR A 1 246 ? 21.065 -19.134 -6.292 1.00 87.62 246 TYR A CA 1
ATOM 1946 C C . TYR A 1 246 ? 22.128 -19.585 -7.300 1.00 87.62 246 TYR A C 1
ATOM 1948 O O . TYR A 1 246 ? 22.381 -18.884 -8.275 1.00 87.62 246 TYR A O 1
ATOM 1956 N N . LYS A 1 247 ? 22.746 -20.754 -7.089 1.00 88.06 247 LYS A N 1
ATOM 1957 C CA . LYS A 1 247 ? 23.748 -21.294 -8.015 1.00 88.06 247 LYS A CA 1
ATOM 1958 C C . LYS A 1 247 ? 23.130 -21.650 -9.368 1.00 88.06 247 LYS A C 1
ATOM 1960 O O . LYS A 1 247 ? 23.653 -21.230 -10.389 1.00 88.06 247 LYS A O 1
ATOM 1965 N N . THR A 1 248 ? 21.988 -22.334 -9.351 1.00 91.19 248 THR A N 1
ATOM 1966 C CA . THR A 1 248 ? 21.247 -22.694 -10.572 1.00 91.19 248 THR A CA 1
ATOM 1967 C C . THR A 1 248 ? 20.894 -21.444 -11.380 1.00 91.19 248 THR A C 1
ATOM 1969 O O . THR A 1 248 ? 21.187 -21.376 -12.565 1.00 91.19 248 THR A O 1
ATOM 1972 N N . PHE A 1 249 ? 20.387 -20.398 -10.720 1.00 88.19 249 PHE A N 1
ATOM 1973 C CA . PHE A 1 249 ? 20.082 -19.119 -11.366 1.00 88.19 249 PHE A CA 1
ATOM 1974 C C . PHE A 1 249 ? 21.305 -18.436 -12.006 1.00 88.19 249 PHE A C 1
ATOM 1976 O O . PHE A 1 249 ? 21.180 -17.799 -13.050 1.00 88.19 249 PHE A O 1
ATOM 1983 N N . MET A 1 250 ? 22.480 -18.524 -11.374 1.00 86.31 250 MET A N 1
ATOM 1984 C CA . MET A 1 250 ? 23.706 -17.920 -11.909 1.00 86.31 250 MET A CA 1
ATOM 1985 C C . MET A 1 250 ? 24.287 -18.727 -13.075 1.00 86.31 250 MET A C 1
ATOM 1987 O O . MET A 1 250 ? 24.842 -18.122 -13.989 1.00 86.31 250 MET A O 1
ATOM 1991 N N . ASP A 1 251 ? 24.130 -20.053 -13.055 1.00 84.31 251 ASP A N 1
ATOM 1992 C CA . ASP A 1 251 ? 24.589 -20.961 -14.113 1.00 84.31 251 ASP A CA 1
ATOM 1993 C C . ASP A 1 251 ? 23.639 -20.960 -15.337 1.00 84.31 251 ASP A C 1
ATOM 1995 O O . ASP A 1 251 ? 24.068 -21.239 -16.451 1.00 84.31 251 ASP A O 1
ATOM 1999 N N . GLU A 1 252 ? 22.359 -20.607 -15.162 1.00 78.38 252 GLU A N 1
ATOM 2000 C CA . GLU A 1 252 ? 21.348 -20.518 -16.236 1.00 78.38 252 GLU A CA 1
ATOM 2001 C C . GLU A 1 252 ? 21.413 -19.224 -17.073 1.00 78.38 252 GLU A C 1
ATOM 2003 O O . GLU A 1 252 ? 20.580 -19.017 -17.962 1.00 78.38 252 GLU A O 1
ATOM 2008 N N . ARG A 1 253 ? 22.377 -18.329 -16.823 1.00 52.69 253 ARG A N 1
ATOM 2009 C CA . ARG A 1 253 ? 22.542 -17.119 -17.639 1.00 52.69 253 ARG A CA 1
ATOM 2010 C C . ARG A 1 253 ? 23.358 -17.418 -18.910 1.00 52.69 253 ARG A C 1
ATOM 2012 O O . ARG A 1 253 ? 24.492 -17.867 -18.770 1.00 52.69 253 ARG A O 1
ATOM 2019 N N . PRO A 1 254 ? 22.815 -17.156 -20.116 1.00 47.91 254 PRO A N 1
ATOM 2020 C CA . PRO A 1 254 ? 23.578 -17.201 -21.363 1.00 47.91 254 PRO A CA 1
ATOM 2021 C C . PRO A 1 254 ? 24.585 -16.050 -21.472 1.00 47.91 254 PRO A C 1
ATOM 2023 O O . PRO A 1 254 ? 24.343 -14.978 -20.859 1.00 47.91 254 PRO A O 1
#

Sequence (254 aa):
MASRNIVVSCRKLTGLQVRGFYSDKIIPLPVTYSREFIPANRDHIPTPETAKAWPHLEHLANEIAPQQSCDVGLLIGYNCPQALVPRQVVSGEENQPFAQRTDLGWSVVGYGNPCLDYGDAIGVSHQVIVKQVMPGLQSSSNLTSEVHYVCRTQIKEVVLPADVIKVLESDFVERASEDSHMSQEDLLFLSKMEKGIRLKDDGHYEMPLPFKKGRPNLPDNKVCAIHRLRCLERKLKRNKQYHKDYKTFMDERP

pLDDT: mean 76.6, std 19.15, range [36.25, 97.5]